Protein AF-A0A4V1V3R9-F1 (afdb_monomer)

Structure (mmCIF, N/CA/C/O backbone):
data_AF-A0A4V1V3R9-F1
#
_entry.id   AF-A0A4V1V3R9-F1
#
loop_
_atom_site.group_PDB
_atom_site.id
_atom_site.type_symbol
_atom_site.label_atom_id
_atom_site.label_alt_id
_atom_site.label_comp_id
_atom_site.label_asym_id
_atom_site.label_entity_id
_atom_site.label_seq_id
_atom_site.pdbx_PDB_ins_code
_atom_site.Cartn_x
_atom_site.Cartn_y
_atom_site.Cartn_z
_atom_site.occupancy
_atom_site.B_iso_or_equiv
_atom_site.auth_seq_id
_atom_site.auth_comp_id
_atom_site.auth_asym_id
_atom_site.auth_atom_id
_atom_site.pdbx_PDB_model_num
ATOM 1 N N . MET A 1 1 ? -9.950 -57.945 -16.010 1.00 50.53 1 MET A N 1
ATOM 2 C CA . MET A 1 1 ? -10.367 -56.598 -15.548 1.00 50.53 1 MET A CA 1
ATOM 3 C C . MET A 1 1 ? -10.790 -55.774 -16.761 1.00 50.53 1 MET A C 1
ATOM 5 O O . MET A 1 1 ? -9.986 -55.624 -17.668 1.00 50.53 1 MET A O 1
ATOM 9 N N . ARG A 1 2 ? -12.050 -55.316 -16.847 1.00 56.50 2 ARG A N 1
ATOM 10 C CA . ARG A 1 2 ? -12.537 -54.511 -17.990 1.00 56.50 2 ARG A CA 1
ATOM 11 C C . ARG A 1 2 ? -12.110 -53.041 -17.821 1.00 56.50 2 ARG A C 1
ATOM 13 O O . ARG A 1 2 ? -12.282 -52.516 -16.720 1.00 56.50 2 ARG A O 1
ATOM 20 N N . PRO A 1 3 ? -11.586 -52.362 -18.858 1.00 56.75 3 PRO A N 1
ATOM 21 C CA . PRO A 1 3 ? -11.178 -50.965 -18.746 1.00 56.75 3 PRO A CA 1
ATOM 22 C C . PRO A 1 3 ? -12.403 -50.075 -18.491 1.00 56.75 3 PRO A C 1
ATOM 24 O O . PRO A 1 3 ? -13.397 -50.126 -19.214 1.00 56.75 3 PRO A O 1
ATOM 27 N N . MET A 1 4 ? -12.353 -49.266 -17.430 1.00 57.41 4 MET A N 1
ATOM 28 C CA . MET A 1 4 ? -13.394 -48.280 -17.137 1.00 57.41 4 MET A CA 1
ATOM 29 C C . MET A 1 4 ? -13.442 -47.228 -18.250 1.00 57.41 4 MET A C 1
ATOM 31 O O . MET A 1 4 ? -12.455 -46.541 -18.499 1.00 57.41 4 MET A O 1
ATOM 35 N N . SER A 1 5 ? -14.607 -47.063 -18.883 1.00 67.25 5 SER A N 1
ATOM 36 C CA . SER A 1 5 ? -14.848 -46.010 -19.875 1.00 67.25 5 SER A CA 1
ATOM 37 C C . SER A 1 5 ? -14.542 -44.625 -19.289 1.00 67.25 5 SER A C 1
ATOM 39 O O . SER A 1 5 ? -15.000 -44.326 -18.180 1.00 67.25 5 SER A O 1
ATOM 41 N N . MET A 1 6 ? -13.860 -43.762 -20.048 1.00 61.06 6 MET A N 1
ATOM 42 C CA . MET A 1 6 ? -13.460 -42.391 -19.670 1.00 61.06 6 MET A CA 1
ATOM 43 C C . MET A 1 6 ? -14.583 -41.587 -18.977 1.00 61.06 6 MET A C 1
ATOM 45 O O . MET A 1 6 ? -14.355 -40.900 -17.984 1.00 61.06 6 MET A O 1
ATOM 49 N N . GLY A 1 7 ? -15.833 -41.762 -19.421 1.00 61.66 7 GLY A N 1
ATOM 50 C CA . GLY A 1 7 ? -17.007 -41.085 -18.860 1.00 61.66 7 GLY A CA 1
ATOM 51 C C . GLY A 1 7 ? -17.440 -41.520 -17.449 1.00 61.66 7 GLY A C 1
ATOM 52 O O . GLY A 1 7 ? -18.193 -40.784 -16.812 1.00 61.66 7 GLY A O 1
ATOM 53 N N . ARG A 1 8 ? -16.990 -42.678 -16.941 1.00 61.66 8 ARG A N 1
ATOM 54 C CA . ARG A 1 8 ? -17.189 -43.085 -15.531 1.00 61.66 8 ARG A CA 1
ATOM 55 C C . ARG A 1 8 ? -16.103 -42.517 -14.619 1.00 61.66 8 ARG A C 1
ATOM 57 O O . ARG A 1 8 ? -16.413 -42.156 -13.492 1.00 61.66 8 ARG A O 1
ATOM 64 N N . ARG A 1 9 ? -14.871 -42.371 -15.121 1.00 62.78 9 ARG A N 1
ATOM 65 C CA . ARG A 1 9 ? -13.758 -41.747 -14.384 1.00 62.78 9 ARG A CA 1
ATOM 66 C C . ARG A 1 9 ? -13.992 -40.251 -14.162 1.00 62.78 9 ARG A C 1
ATOM 68 O O . ARG A 1 9 ? -13.849 -39.781 -13.042 1.00 62.78 9 ARG A O 1
ATOM 75 N N . LEU A 1 10 ? -14.449 -39.531 -15.189 1.00 61.69 10 LEU A N 1
ATOM 76 C CA . LEU A 1 10 ? -14.743 -38.095 -15.083 1.00 61.69 10 LEU A CA 1
ATOM 77 C C . LEU A 1 10 ? -15.913 -37.787 -14.132 1.00 61.69 10 LEU A C 1
ATOM 79 O O . LEU A 1 10 ? -15.851 -36.807 -13.401 1.00 61.69 10 LEU A O 1
A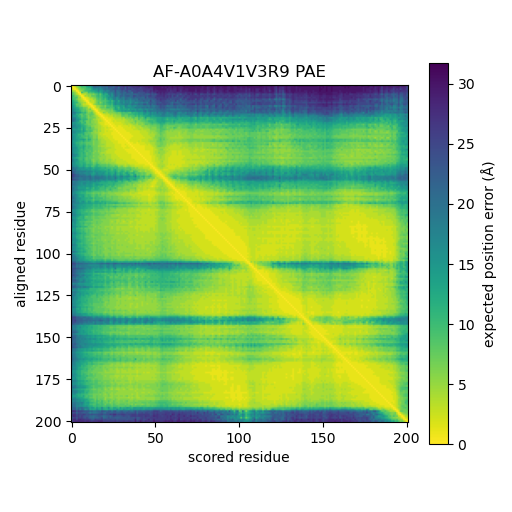TOM 83 N N . ARG A 1 11 ? -16.940 -38.649 -14.066 1.00 61.41 11 ARG A N 1
ATOM 84 C CA . ARG A 1 11 ? -18.055 -38.496 -13.107 1.00 61.41 11 ARG A CA 1
ATOM 85 C C . ARG A 1 11 ? -17.647 -38.707 -11.649 1.00 61.41 11 ARG A C 1
ATOM 87 O O . ARG A 1 11 ? -18.285 -38.136 -10.774 1.00 61.41 11 ARG A O 1
ATOM 94 N N . GLY A 1 12 ? -16.620 -39.519 -11.392 1.00 69.44 12 GLY A N 1
ATOM 95 C CA . GLY A 1 12 ? -16.091 -39.729 -10.042 1.00 69.44 12 GLY A CA 1
ATOM 96 C C . GLY A 1 12 ? -15.319 -38.523 -9.498 1.00 69.44 12 GLY A C 1
ATOM 97 O O . GLY A 1 12 ? -15.290 -38.334 -8.291 1.00 69.44 12 GLY A O 1
ATOM 98 N N . ILE A 1 13 ? -14.734 -37.702 -10.381 1.00 71.50 13 ILE A N 1
ATOM 99 C CA . ILE A 1 13 ? -13.918 -36.532 -10.011 1.00 71.50 13 ILE A CA 1
ATOM 100 C C . ILE A 1 13 ? -14.730 -35.228 -10.075 1.00 71.50 13 ILE A C 1
ATOM 102 O O . ILE A 1 13 ? -14.630 -34.403 -9.177 1.00 71.50 13 ILE A O 1
ATOM 106 N N . PHE A 1 14 ? -15.552 -35.039 -11.113 1.00 69.12 14 PHE A N 1
ATOM 107 C CA . PHE A 1 14 ? -16.260 -33.775 -11.381 1.00 69.12 14 PHE A CA 1
ATOM 108 C C . PHE A 1 14 ? -17.758 -33.801 -11.030 1.00 69.12 14 PHE A C 1
ATOM 110 O O . PHE A 1 14 ? -18.484 -32.849 -11.310 1.00 69.12 14 PHE A O 1
ATOM 117 N N . GLY A 1 15 ? -18.243 -34.889 -10.428 1.00 78.31 15 GLY A N 1
ATOM 118 C CA . GLY A 1 15 ? -19.647 -35.047 -10.059 1.00 78.31 15 GLY A CA 1
ATOM 119 C C . GLY A 1 15 ? -20.574 -35.366 -11.238 1.00 78.31 15 GLY A C 1
ATOM 120 O O . GLY A 1 15 ? -20.170 -35.487 -12.401 1.00 78.31 15 GLY A O 1
ATOM 121 N N . ARG A 1 16 ? -21.860 -35.561 -10.924 1.00 74.75 16 ARG A N 1
ATOM 122 C CA . ARG A 1 16 ? -22.883 -36.006 -11.887 1.00 74.75 16 ARG A CA 1
ATOM 123 C C . ARG A 1 16 ? -23.201 -34.945 -12.948 1.00 74.75 16 ARG A C 1
ATOM 125 O O . ARG A 1 16 ? -23.438 -35.311 -14.099 1.00 74.75 16 ARG A O 1
ATOM 132 N N . ASP A 1 17 ? -23.100 -33.667 -12.581 1.00 82.06 17 ASP A N 1
ATOM 133 C CA . ASP A 1 17 ? -23.580 -32.523 -13.371 1.00 82.06 17 ASP A CA 1
ATOM 134 C C . ASP A 1 17 ? -22.450 -31.719 -14.045 1.00 82.06 17 ASP A C 1
ATOM 136 O O . ASP A 1 17 ? -22.654 -30.589 -14.489 1.00 82.06 17 ASP A O 1
ATOM 140 N N . TRP A 1 18 ? -21.255 -32.310 -14.180 1.00 80.75 18 TRP A N 1
ATOM 141 C CA . TRP A 1 18 ? -20.056 -31.643 -14.709 1.00 80.75 18 TRP A CA 1
ATOM 142 C C . TRP A 1 18 ? -20.283 -30.925 -16.047 1.00 80.75 18 TRP A C 1
ATOM 144 O O . TRP A 1 18 ? -19.771 -29.833 -16.253 1.00 80.75 18 TRP A O 1
ATOM 154 N N . LYS A 1 19 ? -21.098 -31.482 -16.951 1.00 82.88 19 LYS A N 1
ATOM 155 C CA . LYS A 1 19 ? -21.388 -30.861 -18.257 1.00 82.88 19 LYS A CA 1
ATOM 156 C C . LYS A 1 19 ? -22.086 -29.506 -18.127 1.00 82.88 19 LYS A C 1
ATOM 158 O O . LYS A 1 19 ? -21.791 -28.593 -18.890 1.00 82.88 19 LYS A O 1
ATOM 163 N N . ILE A 1 20 ? -23.003 -29.395 -17.168 1.00 85.38 20 ILE A N 1
ATOM 164 C CA . ILE A 1 20 ? -23.756 -28.169 -16.899 1.00 85.38 20 ILE A CA 1
ATOM 165 C C . ILE A 1 20 ? -22.838 -27.165 -16.194 1.00 85.38 20 ILE A C 1
ATOM 167 O O . ILE A 1 20 ? -22.790 -26.003 -16.586 1.00 85.38 20 ILE A O 1
ATOM 171 N N . ALA A 1 21 ? -22.032 -27.628 -15.232 1.00 85.44 21 ALA A N 1
ATOM 172 C CA . ALA A 1 21 ? -21.027 -26.798 -14.567 1.00 85.44 21 ALA A CA 1
ATOM 173 C C . ALA A 1 21 ? -20.030 -26.178 -15.564 1.00 85.44 21 ALA A C 1
ATOM 175 O O . ALA A 1 21 ? -19.748 -24.985 -15.483 1.00 85.44 21 ALA A O 1
ATOM 176 N N . TYR A 1 22 ? -19.556 -26.947 -16.552 1.00 86.38 22 TYR A N 1
ATOM 177 C CA . TYR A 1 22 ? -18.679 -26.423 -17.602 1.00 86.38 22 TYR A CA 1
ATOM 178 C C . TYR A 1 22 ? -19.352 -25.318 -18.416 1.00 86.38 22 TYR A C 1
ATOM 180 O O . TYR A 1 22 ? -18.715 -24.305 -18.663 1.00 86.38 22 TYR A O 1
ATOM 188 N N . LEU A 1 23 ? -20.626 -25.459 -18.790 1.00 91.69 23 LEU A N 1
ATOM 189 C CA . LEU A 1 23 ? -21.333 -24.421 -19.545 1.00 91.69 23 LEU A CA 1
ATOM 190 C C . LEU A 1 23 ? -21.434 -23.096 -18.766 1.00 91.69 23 LEU A C 1
ATOM 192 O O . LEU A 1 23 ? -21.283 -22.034 -19.363 1.00 91.69 23 LEU A O 1
ATOM 196 N N . PHE A 1 24 ? -21.632 -23.154 -17.444 1.00 92.00 24 PHE A N 1
ATOM 197 C CA . PHE A 1 24 ? -21.693 -21.961 -16.589 1.00 92.00 24 PHE A CA 1
ATOM 198 C C . PHE A 1 24 ? -20.321 -21.346 -16.289 1.00 92.00 24 PHE A C 1
ATOM 200 O O . PHE A 1 24 ? -20.204 -20.127 -16.186 1.00 92.00 24 PHE A O 1
ATOM 207 N N . VAL A 1 25 ? -19.276 -22.166 -16.165 1.00 93.94 25 VAL A N 1
ATOM 208 C CA . VAL A 1 25 ? -17.913 -21.704 -15.846 1.00 93.94 25 VAL A CA 1
ATOM 209 C C . VAL A 1 25 ? -17.157 -21.239 -17.097 1.00 93.94 25 VAL A C 1
ATOM 211 O O . VAL A 1 25 ? -16.285 -20.374 -17.012 1.00 93.94 25 VAL A O 1
ATOM 214 N N . LEU A 1 26 ? -17.494 -21.768 -18.276 1.00 94.38 26 LEU A N 1
ATOM 215 C CA . LEU A 1 26 ? -16.763 -21.513 -19.518 1.00 94.38 26 LEU A CA 1
ATOM 216 C C . LEU A 1 26 ? -16.693 -20.026 -19.913 1.00 94.38 26 LEU A C 1
ATOM 218 O O . LEU A 1 26 ? -15.589 -19.595 -20.238 1.00 94.38 26 LEU A O 1
ATOM 222 N N . PRO A 1 27 ? -17.760 -19.201 -19.826 1.00 94.44 27 PRO A N 1
ATOM 223 C CA . PRO A 1 27 ? -17.655 -17.768 -20.112 1.00 94.44 27 PRO A CA 1
ATOM 224 C C . PRO A 1 27 ? -16.644 -17.054 -19.205 1.00 94.44 27 PRO A C 1
ATOM 226 O O . PRO A 1 27 ? -15.837 -16.261 -19.684 1.00 94.44 27 PRO A O 1
ATOM 229 N N . MET A 1 28 ? -16.630 -17.385 -17.909 1.00 95.38 28 MET A N 1
ATOM 230 C CA . MET A 1 28 ? -15.666 -16.836 -16.951 1.00 95.38 28 MET A CA 1
ATOM 231 C C . MET A 1 28 ? -14.238 -17.259 -17.305 1.00 95.38 28 MET A C 1
ATOM 233 O O . MET A 1 28 ? -13.345 -16.416 -17.353 1.00 95.38 28 MET A O 1
ATOM 237 N N . VAL A 1 29 ? -14.017 -18.543 -17.601 1.00 95.25 29 VAL A N 1
ATOM 238 C CA . VAL A 1 29 ? -12.689 -19.066 -17.962 1.00 95.25 29 VAL A CA 1
ATOM 239 C C . VAL A 1 29 ? -12.175 -18.443 -19.254 1.00 95.25 29 VAL A C 1
ATOM 241 O O . VAL A 1 29 ? -11.007 -18.073 -19.314 1.00 95.25 29 VAL A O 1
ATOM 244 N N . VAL A 1 30 ? -13.027 -18.283 -20.269 1.00 96.19 30 VAL A N 1
ATOM 245 C CA . VAL A 1 30 ? -12.651 -17.638 -21.536 1.00 96.19 30 VAL A CA 1
ATOM 246 C C . VAL A 1 30 ? -12.235 -16.186 -21.294 1.00 96.19 30 VAL A C 1
ATOM 248 O O . VAL A 1 30 ? -11.186 -15.765 -21.782 1.00 96.19 30 VAL A O 1
ATOM 251 N N . LEU A 1 31 ? -13.002 -15.441 -20.490 1.00 96.44 31 LEU A N 1
ATOM 252 C CA . LEU A 1 31 ? -12.657 -14.064 -20.133 1.00 96.44 31 LEU A CA 1
ATOM 253 C C . LEU A 1 31 ? -11.348 -13.989 -19.337 1.00 96.44 31 LEU A C 1
ATOM 255 O O . LEU A 1 31 ? -10.487 -13.179 -19.669 1.00 96.44 31 LEU A O 1
ATOM 259 N N . MET A 1 32 ? -11.152 -14.852 -18.336 1.00 96.44 32 MET A N 1
ATOM 260 C CA . MET A 1 32 ? -9.901 -14.902 -17.568 1.00 96.44 32 MET A CA 1
ATOM 261 C C . MET A 1 32 ? -8.704 -15.281 -18.447 1.00 96.44 32 MET A C 1
ATOM 263 O O . MET A 1 32 ? -7.634 -14.683 -18.327 1.00 96.44 32 MET A O 1
ATOM 267 N N . ALA A 1 33 ? -8.873 -16.241 -19.357 1.00 95.50 33 ALA A N 1
ATOM 268 C CA . ALA A 1 33 ? -7.820 -16.660 -20.271 1.00 95.50 33 ALA A CA 1
ATOM 269 C C . ALA A 1 33 ? -7.410 -15.519 -21.217 1.00 95.50 33 ALA A C 1
ATOM 271 O O . ALA A 1 33 ? -6.220 -15.256 -21.380 1.00 95.50 33 ALA A O 1
ATOM 272 N N . GLY A 1 34 ? -8.379 -14.804 -21.795 1.00 95.88 34 GLY A N 1
ATOM 273 C CA . GLY A 1 34 ? -8.110 -13.703 -22.723 1.00 95.88 34 GLY A CA 1
ATOM 274 C C . GLY A 1 34 ? -7.600 -12.425 -22.050 1.00 95.88 34 GLY A C 1
ATOM 275 O O . GLY A 1 34 ? -6.693 -11.783 -22.570 1.00 95.88 34 GLY A O 1
ATOM 276 N N . LEU A 1 35 ? -8.155 -12.049 -20.895 1.00 96.38 35 LEU A N 1
ATOM 277 C CA . LEU A 1 35 ? -7.875 -10.751 -20.264 1.00 96.38 35 LEU A CA 1
ATOM 278 C C . LEU A 1 35 ? -6.774 -10.793 -19.203 1.00 96.38 35 LEU A C 1
ATOM 280 O O . LEU A 1 35 ? -6.200 -9.753 -18.900 1.00 96.38 35 LEU A O 1
ATOM 284 N N . ILE A 1 36 ? -6.480 -11.961 -18.626 1.00 95.25 36 ILE A N 1
ATOM 285 C CA . ILE A 1 36 ? -5.475 -12.101 -17.560 1.00 95.25 36 ILE A CA 1
ATOM 286 C C . ILE A 1 36 ? -4.337 -13.004 -18.025 1.00 95.25 36 ILE A C 1
ATOM 288 O O . ILE A 1 36 ? -3.172 -12.612 -17.987 1.00 95.25 36 ILE A O 1
ATOM 292 N N . PHE A 1 37 ? -4.660 -14.212 -18.488 1.00 95.56 37 PHE A N 1
ATOM 293 C CA . PHE A 1 37 ? -3.633 -15.206 -18.792 1.00 95.56 37 PHE A CA 1
ATOM 294 C C . PHE A 1 37 ? -2.817 -14.837 -20.036 1.00 95.56 37 PHE A C 1
ATOM 296 O O . PHE A 1 37 ? -1.590 -14.909 -20.020 1.00 95.56 37 PHE A O 1
ATOM 303 N N . TRP A 1 38 ? -3.479 -14.373 -21.095 1.00 96.06 38 TRP A N 1
ATOM 304 C CA . TRP A 1 38 ? -2.810 -13.920 -22.311 1.00 96.06 38 TRP A CA 1
ATOM 305 C C . TRP A 1 38 ? -1.803 -12.773 -22.082 1.00 96.06 38 TRP A C 1
ATOM 307 O O . TRP A 1 38 ? -0.639 -12.937 -22.471 1.00 96.06 38 TRP A O 1
ATOM 317 N N . PRO A 1 39 ? -2.157 -11.638 -21.434 1.00 95.81 39 PRO A N 1
ATOM 318 C CA . PRO A 1 39 ? -1.180 -10.584 -21.162 1.00 95.81 39 PRO A CA 1
ATOM 319 C C . PRO A 1 39 ? -0.087 -11.029 -20.187 1.00 95.81 39 PRO A C 1
ATOM 321 O O . PRO A 1 39 ? 1.048 -10.583 -20.324 1.00 95.81 39 PRO A O 1
ATOM 324 N N . PHE A 1 40 ? -0.375 -11.942 -19.255 1.00 96.38 40 PHE A N 1
ATOM 325 C CA . PHE A 1 40 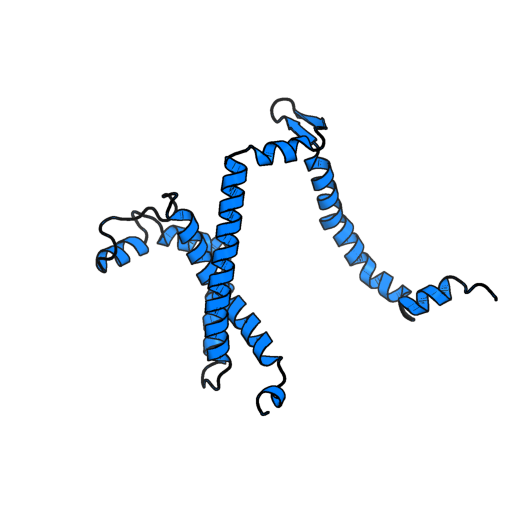? 0.641 -12.513 -18.369 1.00 96.38 40 PHE A CA 1
ATOM 326 C C . PHE A 1 40 ? 1.722 -13.283 -19.144 1.00 96.38 40 PHE A C 1
ATOM 328 O O . PHE A 1 40 ? 2.912 -13.015 -18.976 1.00 96.38 40 PHE A O 1
ATOM 335 N N . ILE A 1 41 ? 1.324 -14.190 -20.044 1.00 95.94 41 ILE A N 1
ATOM 336 C CA . ILE A 1 41 ? 2.275 -14.913 -20.904 1.00 95.94 41 ILE A CA 1
ATOM 337 C C . ILE A 1 41 ? 3.023 -13.938 -21.817 1.00 95.94 41 ILE A C 1
ATOM 339 O O . ILE A 1 41 ? 4.242 -14.035 -21.954 1.00 95.94 41 ILE A O 1
ATOM 343 N N . SER A 1 42 ? 2.317 -12.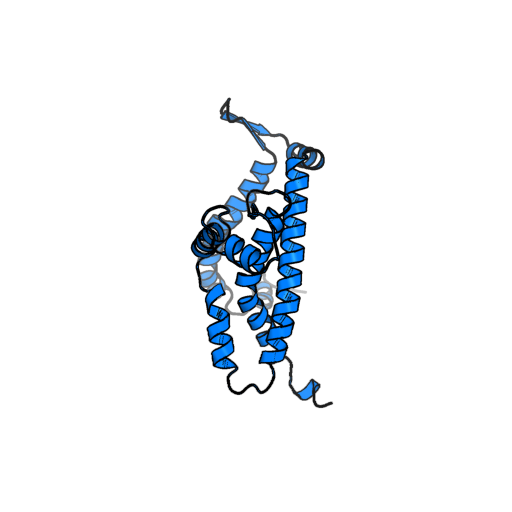957 -22.382 1.00 93.56 42 SER A N 1
ATOM 344 C CA . SER A 1 42 ? 2.927 -11.919 -23.219 1.00 93.56 42 SER A CA 1
ATOM 345 C C . SER A 1 42 ? 3.985 -11.119 -22.453 1.00 93.56 42 SER A C 1
ATOM 347 O O . SER A 1 42 ? 5.060 -10.865 -22.988 1.00 93.56 42 SER A O 1
ATOM 349 N N . ALA A 1 43 ? 3.735 -10.780 -21.185 1.00 94.25 43 ALA A N 1
ATOM 350 C CA . ALA A 1 43 ? 4.694 -10.087 -20.328 1.00 94.25 43 ALA A CA 1
ATOM 351 C C . ALA A 1 43 ? 5.938 -10.941 -20.032 1.00 94.25 43 ALA A C 1
ATOM 353 O O . ALA A 1 43 ? 7.050 -10.413 -20.042 1.00 94.25 43 ALA A O 1
ATOM 354 N N . ILE A 1 44 ? 5.776 -12.255 -19.829 1.00 94.38 44 ILE A N 1
ATOM 355 C CA . ILE A 1 44 ? 6.904 -13.190 -19.669 1.00 94.38 44 ILE A CA 1
ATOM 356 C C . ILE A 1 44 ? 7.728 -13.276 -20.955 1.00 94.38 44 ILE A C 1
ATOM 358 O O . ILE A 1 44 ? 8.954 -13.253 -20.909 1.00 94.38 44 ILE A O 1
ATOM 362 N N . MET A 1 45 ? 7.082 -13.358 -22.117 1.00 92.19 45 MET A N 1
ATOM 363 C CA . MET A 1 45 ? 7.809 -13.356 -23.387 1.00 92.19 45 MET A CA 1
ATOM 364 C C . MET A 1 45 ? 8.548 -12.026 -23.582 1.00 92.19 45 MET A C 1
ATOM 366 O O . MET A 1 45 ? 9.738 -12.019 -23.905 1.00 92.19 45 MET A O 1
ATOM 370 N N . MET A 1 46 ? 7.880 -10.906 -23.300 1.00 91.94 46 MET A N 1
ATOM 371 C CA . MET A 1 46 ? 8.439 -9.562 -23.431 1.00 91.94 46 MET A CA 1
ATOM 372 C C . MET A 1 46 ? 9.614 -9.317 -22.476 1.00 91.94 46 MET A C 1
ATOM 374 O O . MET A 1 46 ? 10.566 -8.642 -22.864 1.00 91.94 46 MET A O 1
ATOM 378 N N . SER A 1 47 ? 9.622 -9.907 -21.275 1.00 92.38 47 SER A N 1
ATOM 379 C CA . SER A 1 47 ? 10.730 -9.746 -20.320 1.00 92.38 47 SER A CA 1
ATOM 380 C C . SER A 1 47 ? 12.066 -10.295 -20.836 1.00 92.38 47 SER A C 1
ATOM 382 O O . SER A 1 47 ? 13.128 -9.854 -20.390 1.00 92.38 47 SER A O 1
ATOM 384 N N . THR A 1 48 ? 12.027 -11.215 -21.806 1.00 93.25 48 THR A N 1
ATOM 385 C CA . THR A 1 48 ? 13.216 -11.769 -22.477 1.00 93.25 48 THR A CA 1
ATOM 386 C C . THR A 1 48 ? 13.672 -10.961 -23.694 1.00 93.25 48 THR A C 1
ATOM 388 O O . THR A 1 48 ? 14.674 -11.292 -24.336 1.00 93.25 48 THR A O 1
ATOM 391 N N . THR A 1 49 ? 12.955 -9.886 -24.014 1.00 92.50 49 THR A N 1
ATOM 392 C CA . THR A 1 49 ? 13.254 -8.981 -25.125 1.00 92.50 49 THR A CA 1
ATOM 393 C C . THR A 1 49 ? 13.681 -7.610 -24.608 1.00 92.50 49 THR A C 1
ATOM 395 O O . THR A 1 49 ? 13.391 -7.233 -23.475 1.00 92.50 49 THR A O 1
ATOM 398 N N . THR A 1 50 ? 14.416 -6.860 -25.422 1.00 89.44 50 THR A N 1
ATOM 399 C CA . THR A 1 50 ? 14.687 -5.440 -25.190 1.00 89.44 50 THR A CA 1
ATOM 400 C C . THR A 1 50 ? 14.096 -4.651 -26.345 1.00 89.44 50 THR A C 1
ATOM 402 O O . THR A 1 50 ? 14.253 -5.036 -27.504 1.00 89.44 50 THR A O 1
ATOM 405 N N . PHE A 1 51 ? 13.418 -3.556 -26.021 1.00 87.75 51 PHE A N 1
ATOM 406 C CA . PHE A 1 51 ? 12.867 -2.629 -26.999 1.00 87.75 51 PHE A CA 1
ATOM 407 C C . PHE A 1 51 ? 13.767 -1.399 -27.084 1.00 87.75 51 PHE A C 1
ATOM 409 O O . PHE A 1 51 ? 14.052 -0.774 -26.059 1.00 87.75 51 PHE A O 1
ATOM 416 N N . ASN A 1 52 ? 14.241 -1.063 -28.282 1.00 83.62 52 ASN A N 1
ATOM 417 C CA . ASN A 1 52 ? 14.978 0.173 -28.504 1.00 83.62 52 ASN A CA 1
ATOM 418 C C . ASN A 1 52 ? 14.011 1.271 -28.962 1.00 83.62 52 ASN A C 1
ATOM 420 O O . ASN A 1 52 ? 13.570 1.279 -30.107 1.00 83.62 52 ASN A O 1
ATOM 424 N N . PHE A 1 53 ? 13.725 2.232 -28.083 1.00 82.00 53 PHE A N 1
ATOM 425 C CA . PHE A 1 53 ? 12.830 3.354 -28.387 1.00 82.00 53 PHE A CA 1
ATOM 426 C C . PHE A 1 53 ? 13.326 4.260 -29.526 1.00 82.00 53 PHE A C 1
ATOM 428 O O . PHE A 1 53 ? 12.521 4.983 -30.102 1.00 82.00 53 PHE A O 1
ATOM 435 N N . GLN A 1 54 ? 14.624 4.235 -29.853 1.00 82.56 54 GLN A N 1
ATOM 436 C CA . GLN A 1 54 ? 15.202 5.069 -30.911 1.00 82.56 54 GLN A CA 1
ATOM 437 C C . GLN A 1 54 ? 15.117 4.416 -32.295 1.00 82.56 54 GLN A C 1
ATOM 439 O O . GLN A 1 54 ? 14.900 5.120 -33.275 1.00 82.56 54 GLN A O 1
ATOM 444 N N . THR A 1 55 ? 15.286 3.092 -32.388 1.00 82.06 55 THR A N 1
ATOM 445 C CA . THR A 1 55 ? 15.251 2.370 -33.676 1.00 82.06 55 THR A CA 1
ATOM 446 C C . THR A 1 55 ? 13.924 1.660 -33.934 1.00 82.06 55 THR A C 1
ATOM 448 O O . THR A 1 55 ? 13.639 1.300 -35.068 1.00 82.06 55 THR A O 1
ATOM 451 N N . GLY A 1 56 ? 13.094 1.473 -32.902 1.00 85.50 56 GLY A N 1
ATOM 452 C CA . GLY A 1 56 ? 11.858 0.690 -32.976 1.00 85.50 56 GLY A CA 1
ATOM 453 C C . GLY A 1 56 ? 12.083 -0.825 -32.975 1.00 85.50 56 GLY A C 1
ATOM 454 O O . GLY A 1 56 ? 11.116 -1.584 -33.038 1.00 85.50 56 GLY A O 1
ATOM 455 N N . ASP A 1 57 ? 13.335 -1.280 -32.875 1.00 86.44 57 ASP A N 1
ATOM 456 C CA . ASP A 1 57 ? 13.666 -2.700 -32.944 1.00 86.44 57 ASP A CA 1
ATOM 457 C C . ASP A 1 57 ? 13.443 -3.414 -31.609 1.00 86.44 57 ASP A C 1
ATOM 459 O O . ASP A 1 57 ? 13.780 -2.918 -30.526 1.00 86.44 57 ASP A O 1
ATOM 463 N N . THR A 1 58 ? 12.942 -4.646 -31.708 1.00 86.75 58 THR A N 1
ATOM 464 C CA . THR A 1 58 ? 12.893 -5.608 -30.604 1.00 86.75 58 THR A CA 1
ATOM 465 C C . THR A 1 58 ? 13.996 -6.642 -30.779 1.00 86.75 58 THR A C 1
ATOM 467 O O . THR A 1 58 ? 14.059 -7.341 -31.786 1.00 86.75 58 THR A O 1
ATOM 470 N N . MET A 1 59 ? 14.871 -6.772 -29.782 1.00 88.75 59 MET A N 1
ATOM 471 C CA . MET A 1 59 ? 15.926 -7.788 -29.783 1.00 88.75 59 MET A CA 1
ATOM 472 C C . MET A 1 59 ? 15.674 -8.806 -28.675 1.00 88.75 59 MET A C 1
ATOM 474 O O . MET A 1 59 ? 15.383 -8.438 -27.536 1.00 88.75 59 MET A O 1
ATOM 478 N N . GLN A 1 60 ? 15.821 -10.094 -28.981 1.00 90.12 60 GLN A N 1
ATOM 479 C CA . GLN A 1 60 ? 15.793 -11.146 -27.966 1.00 90.12 60 GLN A CA 1
ATOM 480 C C . GLN A 1 60 ? 17.112 -11.143 -27.190 1.00 90.12 60 GLN A C 1
ATOM 482 O O . GLN A 1 60 ? 18.186 -11.357 -27.748 1.00 90.12 60 GLN A O 1
ATOM 487 N N . VAL A 1 61 ? 17.030 -10.891 -25.885 1.00 92.19 61 VAL A N 1
ATOM 488 C CA . VAL A 1 61 ? 18.188 -10.812 -24.978 1.00 92.19 61 VAL A CA 1
ATOM 489 C C . VAL A 1 61 ? 18.193 -11.931 -23.935 1.00 92.19 61 VAL A C 1
ATOM 491 O O . VAL A 1 61 ? 19.120 -12.013 -23.124 1.00 92.19 61 VAL A O 1
ATOM 494 N N . GLY A 1 62 ? 17.187 -12.810 -23.956 1.00 92.00 62 GLY A N 1
ATOM 495 C CA . GLY A 1 62 ? 17.053 -13.921 -23.019 1.00 92.00 62 GLY A CA 1
ATOM 496 C C . GLY A 1 62 ? 16.993 -13.416 -21.578 1.00 92.00 62 GLY A C 1
ATOM 497 O O . GLY A 1 62 ? 16.244 -12.498 -21.261 1.00 92.00 62 GLY A O 1
ATOM 498 N N . LEU A 1 63 ? 17.826 -13.977 -20.699 1.00 92.75 63 LEU A N 1
ATOM 499 C CA . LEU A 1 63 ? 17.849 -13.617 -19.276 1.00 92.75 63 LEU A CA 1
ATOM 500 C C . LEU A 1 63 ? 18.754 -12.421 -18.931 1.00 92.75 63 LEU A C 1
ATOM 502 O O . LEU A 1 63 ? 18.894 -12.075 -17.756 1.00 92.75 63 LEU A O 1
ATOM 506 N N . ARG A 1 64 ? 19.363 -11.756 -19.922 1.00 92.31 64 ARG A N 1
ATOM 507 C CA . ARG A 1 64 ? 20.288 -10.633 -19.670 1.00 92.31 64 ARG A CA 1
ATOM 508 C C . ARG A 1 64 ? 19.618 -9.462 -18.951 1.00 92.31 64 ARG A C 1
ATOM 510 O O . ARG A 1 64 ? 20.278 -8.783 -18.171 1.00 92.31 64 ARG A O 1
ATOM 517 N N . ASN A 1 65 ? 18.319 -9.247 -19.171 1.00 92.06 65 ASN A N 1
ATOM 518 C CA . ASN A 1 65 ? 17.553 -8.236 -18.442 1.00 92.06 65 ASN A CA 1
ATOM 519 C C . ASN A 1 65 ? 17.585 -8.496 -16.931 1.00 92.06 65 ASN A C 1
ATOM 521 O O . ASN A 1 65 ? 17.875 -7.581 -16.173 1.00 92.06 65 ASN A O 1
ATOM 525 N N . TYR A 1 66 ? 17.402 -9.748 -16.504 1.00 92.69 66 TYR A N 1
ATOM 526 C CA . TYR A 1 66 ? 17.450 -10.136 -15.093 1.00 92.69 66 TYR A CA 1
ATOM 527 C C . TYR A 1 66 ? 18.856 -10.024 -14.499 1.00 92.69 66 TYR A C 1
ATOM 529 O O . TYR A 1 66 ? 19.009 -9.545 -13.381 1.00 92.69 66 TYR A O 1
ATOM 537 N N . GLN A 1 67 ? 19.897 -10.399 -15.252 1.00 93.00 67 GLN A N 1
ATOM 538 C CA . GLN A 1 67 ? 21.287 -10.251 -14.800 1.00 93.00 67 GLN A CA 1
ATOM 539 C C . GLN A 1 67 ? 21.641 -8.787 -14.508 1.00 93.00 67 GLN A C 1
ATOM 541 O O . GLN A 1 67 ? 22.269 -8.497 -13.492 1.00 93.00 67 GLN A O 1
ATOM 546 N N . ARG A 1 68 ? 21.185 -7.861 -15.361 1.00 91.81 68 ARG A N 1
ATOM 547 C CA . ARG A 1 68 ? 21.399 -6.417 -15.177 1.00 91.81 68 ARG A CA 1
ATOM 548 C C . ARG A 1 68 ? 20.736 -5.869 -13.914 1.00 91.81 68 ARG A C 1
ATOM 550 O O . ARG A 1 68 ? 21.244 -4.897 -13.363 1.00 91.81 68 ARG A O 1
ATOM 557 N N . LEU A 1 69 ? 19.637 -6.471 -13.447 1.00 93.12 69 LEU A N 1
ATOM 558 C CA . LEU A 1 69 ? 18.946 -6.016 -12.235 1.00 93.12 69 LEU A CA 1
ATOM 559 C C . LEU A 1 69 ? 19.834 -6.138 -10.993 1.00 93.12 69 LEU A C 1
ATOM 561 O O . LEU A 1 69 ? 19.820 -5.246 -10.154 1.00 93.12 69 LEU A O 1
ATOM 565 N N . TYR A 1 70 ? 20.657 -7.186 -10.899 1.00 92.31 70 TYR A N 1
ATOM 566 C CA . TYR A 1 70 ? 21.530 -7.399 -9.738 1.00 92.31 70 TYR A CA 1
ATOM 567 C C . TYR A 1 70 ? 22.628 -6.343 -9.582 1.00 92.31 70 TYR A C 1
ATOM 569 O O . TYR A 1 70 ? 23.153 -6.173 -8.488 1.00 92.31 70 TYR A O 1
ATOM 577 N N . THR A 1 71 ? 22.983 -5.640 -10.656 1.00 93.88 71 THR A N 1
ATOM 578 C CA . THR A 1 71 ? 24.025 -4.602 -10.646 1.00 93.88 71 THR A CA 1
ATOM 579 C C . THR A 1 71 ? 23.461 -3.190 -10.786 1.00 93.88 71 THR A C 1
ATOM 581 O O . THR A 1 71 ? 24.219 -2.226 -10.768 1.00 93.88 71 THR A O 1
ATOM 584 N N . ASN A 1 72 ? 22.147 -3.045 -10.970 1.00 95.81 72 ASN A N 1
ATOM 585 C CA . ASN A 1 72 ? 21.509 -1.749 -11.155 1.00 95.81 72 ASN A CA 1
ATOM 586 C C . ASN A 1 72 ? 21.162 -1.134 -9.787 1.00 95.81 72 ASN A C 1
ATOM 588 O O . ASN A 1 72 ? 20.303 -1.646 -9.067 1.00 95.81 72 ASN A O 1
ATOM 592 N N . SER A 1 73 ? 21.823 -0.029 -9.437 1.00 95.44 73 SER A N 1
ATOM 593 C CA . SER A 1 73 ? 21.637 0.666 -8.156 1.00 95.44 73 SER A CA 1
ATOM 594 C C . SER A 1 73 ? 20.205 1.148 -7.935 1.00 95.44 73 SER A C 1
ATOM 596 O O . SER A 1 73 ? 19.688 1.026 -6.827 1.00 95.44 73 SER A O 1
ATOM 598 N N . ASP A 1 74 ? 19.544 1.640 -8.982 1.00 95.31 74 ASP A N 1
ATOM 599 C CA . ASP A 1 74 ? 18.190 2.193 -8.893 1.00 95.31 74 ASP A CA 1
ATOM 600 C C . ASP A 1 74 ? 17.160 1.086 -8.653 1.00 95.31 74 ASP A C 1
ATOM 602 O O . ASP A 1 74 ? 16.226 1.249 -7.861 1.00 95.31 74 ASP A O 1
ATOM 606 N N . TYR A 1 75 ? 17.360 -0.076 -9.284 1.00 95.81 75 TYR A N 1
ATOM 607 C CA . TYR A 1 75 ? 16.555 -1.268 -9.032 1.00 95.81 75 TYR A CA 1
ATOM 608 C C . TYR A 1 75 ? 16.731 -1.762 -7.596 1.00 95.81 75 TYR A C 1
ATOM 610 O O . TYR A 1 75 ? 15.736 -1.988 -6.908 1.00 95.81 75 TYR A O 1
ATOM 618 N N . LEU A 1 76 ? 17.973 -1.902 -7.121 1.00 96.25 76 LEU A N 1
ATOM 619 C CA . LEU A 1 76 ? 18.246 -2.370 -5.759 1.00 96.25 76 LEU A CA 1
ATOM 620 C C . LEU A 1 76 ? 17.692 -1.406 -4.702 1.00 96.25 76 LEU A C 1
ATOM 622 O O . LEU A 1 76 ? 17.117 -1.852 -3.707 1.00 96.25 76 LEU A O 1
ATOM 626 N N . LEU A 1 77 ? 17.799 -0.095 -4.938 1.00 95.19 77 LEU A N 1
ATOM 627 C CA . LEU A 1 77 ? 17.202 0.924 -4.078 1.00 95.19 77 LEU A CA 1
ATOM 628 C C . LEU A 1 77 ? 15.670 0.827 -4.075 1.00 95.19 77 LEU A C 1
ATOM 630 O O . LEU A 1 77 ? 15.058 0.808 -3.008 1.00 95.19 77 LEU A O 1
ATOM 634 N N . SER A 1 78 ? 15.046 0.703 -5.247 1.00 95.81 78 SER A N 1
ATOM 635 C CA . SER A 1 78 ? 13.587 0.558 -5.374 1.00 95.81 78 SER A CA 1
ATOM 636 C C . SER A 1 78 ? 13.077 -0.727 -4.719 1.00 95.81 78 SER A C 1
ATOM 638 O O . SER A 1 78 ? 12.039 -0.718 -4.053 1.00 95.81 78 SER A O 1
ATOM 640 N N . LEU A 1 79 ? 13.823 -1.826 -4.855 1.00 96.75 79 LEU A N 1
ATOM 641 C CA . LEU A 1 79 ? 13.535 -3.103 -4.210 1.00 96.75 79 LEU A CA 1
ATOM 642 C C . LEU A 1 79 ? 13.615 -2.976 -2.684 1.00 96.75 79 LEU A C 1
ATOM 644 O O . LEU A 1 79 ? 12.674 -3.363 -1.994 1.00 96.75 79 LEU A O 1
ATOM 648 N N . SER A 1 80 ? 14.693 -2.381 -2.163 1.00 96.50 80 SER A N 1
ATOM 649 C CA . SER A 1 80 ? 14.863 -2.119 -0.728 1.00 96.50 80 SER A CA 1
ATOM 650 C C . SER A 1 80 ? 13.739 -1.236 -0.179 1.00 96.50 80 SER A C 1
ATOM 652 O O . SER A 1 80 ? 13.102 -1.585 0.815 1.00 96.50 80 SER A O 1
ATOM 654 N N . ASN A 1 81 ? 13.404 -0.146 -0.875 1.00 96.31 81 ASN A N 1
ATOM 655 C CA . ASN A 1 81 ? 12.295 0.733 -0.507 1.00 96.31 81 ASN A CA 1
ATOM 656 C C . ASN A 1 81 ? 10.955 -0.008 -0.504 1.00 96.31 81 ASN A C 1
ATOM 658 O O . ASN A 1 81 ? 10.168 0.179 0.418 1.00 96.31 81 ASN A O 1
ATOM 662 N N . THR A 1 82 ? 10.704 -0.880 -1.483 1.00 97.31 82 THR A N 1
ATOM 663 C CA . THR A 1 82 ? 9.467 -1.675 -1.561 1.00 97.31 82 THR A CA 1
ATOM 664 C C . THR A 1 82 ? 9.370 -2.681 -0.416 1.00 97.31 82 THR A C 1
ATOM 666 O O . THR A 1 82 ? 8.304 -2.825 0.187 1.00 97.31 82 THR A O 1
ATOM 669 N N . ILE A 1 83 ? 10.475 -3.353 -0.080 1.00 98.12 83 ILE A N 1
ATOM 670 C CA . ILE A 1 83 ? 10.542 -4.284 1.052 1.00 98.12 83 ILE A CA 1
ATOM 671 C C . ILE A 1 83 ? 10.307 -3.529 2.362 1.00 98.12 83 ILE A C 1
ATOM 673 O O . ILE A 1 83 ? 9.431 -3.923 3.130 1.00 98.12 83 ILE A O 1
ATOM 677 N N . ASN A 1 84 ? 11.015 -2.421 2.588 1.00 97.88 84 ASN A N 1
ATOM 678 C CA . ASN A 1 84 ? 10.863 -1.592 3.785 1.00 97.88 84 ASN A CA 1
ATOM 679 C C . ASN A 1 84 ? 9.441 -1.035 3.908 1.00 97.88 84 ASN A C 1
ATOM 681 O O . ASN A 1 84 ? 8.824 -1.145 4.966 1.00 97.88 84 ASN A O 1
ATOM 685 N N . PHE A 1 85 ? 8.897 -0.496 2.816 1.00 98.25 85 PHE A N 1
ATOM 686 C CA . PHE A 1 85 ? 7.523 -0.011 2.749 1.00 98.25 85 PHE A CA 1
ATOM 687 C C . PHE A 1 85 ? 6.529 -1.101 3.144 1.00 98.25 85 PHE A C 1
ATOM 689 O O . PHE A 1 85 ? 5.689 -0.885 4.016 1.00 98.25 85 PHE A O 1
ATOM 696 N N . THR A 1 86 ? 6.640 -2.275 2.521 1.00 98.06 86 THR A N 1
ATOM 697 C CA . THR A 1 86 ? 5.722 -3.395 2.738 1.00 98.06 86 THR A CA 1
ATOM 698 C C . THR A 1 86 ? 5.837 -3.910 4.167 1.00 98.06 86 THR A C 1
ATOM 700 O O . THR A 1 86 ? 4.832 -3.983 4.868 1.00 98.06 86 THR A O 1
ATOM 703 N N . PHE A 1 87 ? 7.052 -4.212 4.627 1.00 98.44 87 PHE A N 1
ATOM 704 C CA . PHE A 1 87 ? 7.299 -4.758 5.957 1.00 98.44 87 PHE A CA 1
ATOM 705 C C . PHE A 1 87 ? 6.753 -3.842 7.055 1.00 98.44 87 PHE A C 1
ATOM 707 O O . PHE A 1 87 ? 5.923 -4.279 7.852 1.00 98.44 87 PHE A O 1
ATOM 714 N N . TRP A 1 88 ? 7.145 -2.564 7.063 1.00 98.38 88 TRP A N 1
ATOM 715 C CA . TRP A 1 88 ? 6.707 -1.626 8.097 1.00 98.38 88 TRP A CA 1
ATOM 716 C C . TRP A 1 88 ? 5.214 -1.323 8.013 1.00 98.38 88 TRP A C 1
ATOM 718 O O . TRP A 1 88 ? 4.538 -1.308 9.043 1.00 98.38 88 TRP A O 1
ATOM 728 N N . SER A 1 89 ? 4.667 -1.158 6.805 1.00 98.00 89 SER A N 1
ATOM 729 C CA . SER A 1 89 ? 3.229 -0.930 6.643 1.00 98.00 89 SER A CA 1
ATOM 730 C C . SER A 1 89 ? 2.411 -2.110 7.159 1.00 98.00 89 SER A C 1
ATOM 732 O O . SER A 1 89 ? 1.432 -1.901 7.874 1.00 98.00 89 SER A O 1
ATOM 734 N N . LEU A 1 90 ? 2.794 -3.348 6.829 1.00 97.81 90 LEU A N 1
ATOM 735 C CA . LEU A 1 90 ? 2.085 -4.544 7.288 1.00 97.81 90 LEU A CA 1
ATOM 736 C C . LEU A 1 90 ? 2.258 -4.753 8.793 1.00 97.81 90 LEU A C 1
ATOM 738 O O . LEU A 1 90 ? 1.262 -4.979 9.476 1.00 97.81 90 LEU A O 1
ATOM 742 N N . ALA A 1 91 ? 3.483 -4.647 9.312 1.00 98.25 91 ALA A N 1
ATOM 743 C CA . ALA A 1 91 ? 3.768 -4.853 10.729 1.00 98.25 91 ALA A CA 1
ATOM 744 C C . ALA A 1 91 ? 2.973 -3.878 11.608 1.00 98.25 91 ALA A C 1
ATOM 746 O O . ALA A 1 91 ? 2.275 -4.303 12.530 1.00 98.25 91 ALA A O 1
ATOM 747 N N . ILE A 1 92 ? 3.002 -2.580 11.283 1.00 98.38 92 ILE A N 1
ATOM 748 C CA . ILE A 1 92 ? 2.292 -1.560 12.063 1.00 98.38 92 ILE A CA 1
ATOM 749 C C . ILE A 1 92 ? 0.779 -1.772 11.967 1.00 98.38 92 ILE A C 1
ATOM 751 O O . ILE A 1 92 ? 0.108 -1.776 12.999 1.00 98.38 92 ILE A O 1
ATOM 755 N N . LYS A 1 93 ? 0.227 -2.002 10.766 1.00 97.50 93 LYS A N 1
ATOM 756 C CA . LYS A 1 93 ? -1.214 -2.271 10.588 1.00 97.50 93 LYS A CA 1
ATOM 757 C C . LYS A 1 93 ? -1.672 -3.520 11.324 1.00 97.50 93 LYS A C 1
ATOM 759 O O . LYS A 1 93 ? -2.763 -3.519 11.882 1.00 97.50 93 LYS A O 1
ATOM 764 N N . PHE A 1 94 ? -0.862 -4.574 11.321 1.00 97.75 94 PHE A N 1
ATOM 765 C CA . PHE A 1 94 ? -1.178 -5.807 12.022 1.00 97.75 94 PHE A CA 1
ATOM 766 C C . PHE A 1 94 ? -1.208 -5.583 13.534 1.00 97.75 94 PHE A C 1
ATOM 768 O O . PHE A 1 94 ? -2.213 -5.893 14.162 1.00 97.75 94 PHE A O 1
ATOM 775 N N . VAL A 1 95 ? -0.162 -4.985 14.115 1.00 98.12 95 VAL A N 1
ATOM 776 C CA . VAL A 1 95 ? -0.087 -4.743 15.567 1.00 98.12 95 VAL A CA 1
ATOM 777 C C . VAL A 1 95 ? -1.206 -3.809 16.032 1.00 98.12 95 VAL A C 1
ATOM 779 O O . VAL A 1 95 ? -1.934 -4.119 16.978 1.00 98.12 95 VAL A O 1
ATOM 782 N N . THR A 1 96 ? -1.383 -2.678 15.349 1.00 97.31 96 THR A N 1
ATOM 783 C CA . THR A 1 96 ? -2.431 -1.703 15.687 1.00 97.31 96 THR A CA 1
ATOM 784 C C . THR A 1 96 ? -3.826 -2.278 15.454 1.00 97.31 96 THR A C 1
ATOM 786 O O . THR A 1 96 ? -4.675 -2.201 16.340 1.00 97.31 96 THR A O 1
ATOM 789 N N . GLY A 1 97 ? -4.050 -2.929 14.312 1.00 96.06 97 GLY A N 1
ATOM 790 C CA . GLY A 1 97 ? -5.322 -3.557 13.974 1.00 96.06 97 GLY A CA 1
ATOM 791 C C . GLY A 1 97 ? -5.695 -4.688 14.927 1.00 96.06 97 GLY A C 1
ATOM 792 O O . GLY A 1 97 ? -6.846 -4.762 15.345 1.00 96.06 97 GLY A O 1
ATOM 793 N N . MET A 1 98 ? -4.734 -5.518 15.340 1.00 97.00 98 MET A N 1
ATOM 794 C CA . MET A 1 98 ? -4.942 -6.571 16.338 1.00 97.00 98 MET A CA 1
ATOM 795 C C . MET A 1 98 ? -5.323 -5.974 17.692 1.00 97.00 98 MET A C 1
ATOM 797 O O . MET A 1 98 ? -6.295 -6.408 18.304 1.00 97.00 98 MET A O 1
ATOM 801 N N . THR A 1 99 ? -4.610 -4.933 18.129 1.00 95.69 99 THR A N 1
ATOM 802 C CA . THR A 1 99 ? -4.893 -4.241 19.396 1.00 95.69 99 THR A CA 1
ATOM 803 C C . THR A 1 99 ? -6.323 -3.698 19.409 1.00 95.69 99 THR A C 1
ATOM 805 O O . THR A 1 99 ? -7.088 -3.962 20.338 1.00 95.69 99 THR A O 1
ATOM 808 N N . ILE A 1 100 ? -6.726 -2.992 18.348 1.00 94.31 100 ILE A N 1
ATOM 809 C CA . ILE A 1 100 ? -8.081 -2.441 18.229 1.00 94.31 100 ILE A CA 1
ATOM 810 C C . ILE A 1 100 ? -9.117 -3.567 18.104 1.00 94.31 100 ILE A C 1
ATOM 812 O O . ILE A 1 100 ? -10.182 -3.488 18.717 1.00 94.31 100 ILE A O 1
ATOM 816 N N . ALA A 1 101 ? -8.817 -4.635 17.362 1.00 93.94 101 ALA A N 1
ATOM 817 C CA . ALA A 1 101 ? -9.707 -5.782 17.218 1.00 93.94 101 ALA A CA 1
ATOM 818 C C . ALA A 1 101 ? -9.974 -6.452 18.570 1.00 93.94 101 ALA A C 1
ATOM 820 O O . ALA A 1 101 ? -11.128 -6.711 18.894 1.00 93.94 101 ALA A O 1
ATOM 821 N N . MET A 1 102 ? -8.949 -6.663 19.396 1.00 93.06 102 MET A N 1
ATOM 822 C CA . MET A 1 102 ? -9.107 -7.216 20.744 1.00 93.06 102 MET A CA 1
ATOM 823 C C . MET A 1 102 ? -9.972 -6.318 21.635 1.00 93.06 102 MET A C 1
ATOM 825 O O . MET A 1 102 ? -10.872 -6.813 22.314 1.00 93.06 102 MET A O 1
ATOM 829 N N . ILE A 1 103 ? -9.766 -4.996 21.577 1.00 92.12 103 ILE A N 1
ATOM 830 C CA . ILE A 1 103 ? -10.610 -4.026 22.289 1.00 92.12 103 ILE A CA 1
ATOM 831 C C . ILE A 1 103 ? -12.065 -4.171 21.830 1.00 92.12 103 ILE A C 1
ATOM 833 O O . ILE A 1 103 ? -12.953 -4.363 22.656 1.00 92.12 103 ILE A O 1
ATOM 837 N N . LEU A 1 104 ? -12.318 -4.168 20.520 1.00 90.44 104 LEU A N 1
ATOM 838 C CA . LEU A 1 104 ? -13.661 -4.312 19.949 1.00 90.44 104 LEU A CA 1
ATOM 839 C C . LEU A 1 104 ? -14.268 -5.705 20.145 1.00 90.44 104 LEU A C 1
ATOM 841 O O . LEU A 1 104 ? -15.483 -5.855 20.035 1.00 90.44 104 LEU A O 1
ATOM 845 N N . HIS A 1 105 ? -13.459 -6.731 20.397 1.00 89.44 105 HIS A N 1
ATOM 846 C CA . HIS A 1 105 ? -13.939 -8.072 20.707 1.00 89.44 105 HIS A CA 1
ATOM 847 C C . HIS A 1 105 ? -14.571 -8.142 22.106 1.00 89.44 105 HIS A C 1
ATOM 849 O O . HIS A 1 105 ? -15.465 -8.956 22.327 1.00 89.44 105 HIS A O 1
ATOM 855 N N . SER A 1 106 ? -14.174 -7.251 23.020 1.00 83.50 106 SER A N 1
ATOM 856 C CA . SER A 1 106 ? -14.768 -7.141 24.356 1.00 83.50 106 SER A CA 1
ATOM 857 C C . SER A 1 106 ? -16.222 -6.626 24.332 1.00 83.50 106 SER A C 1
ATOM 859 O O . SER A 1 106 ? -16.717 -6.123 23.317 1.00 83.50 106 SER A O 1
ATOM 861 N N . LYS A 1 107 ? -16.935 -6.748 25.464 1.00 76.06 107 LYS A N 1
ATOM 862 C CA . LYS A 1 107 ? -18.339 -6.315 25.637 1.00 76.06 107 LYS A CA 1
ATOM 863 C C . LYS A 1 107 ? -18.471 -4.779 25.714 1.00 76.06 107 LYS A C 1
ATOM 865 O O . LYS A 1 107 ? -18.910 -4.234 26.722 1.00 76.06 107 LYS A O 1
ATOM 870 N N . LEU A 1 108 ? -18.085 -4.075 24.650 1.00 83.44 108 LEU A N 1
ATOM 871 C CA . LEU A 1 108 ? -18.206 -2.619 24.534 1.00 83.44 108 LEU A CA 1
ATOM 872 C C . LEU A 1 108 ? -19.630 -2.197 24.125 1.00 83.44 108 LEU A C 1
ATOM 874 O O . LEU A 1 108 ? -20.118 -2.663 23.091 1.00 83.44 108 LEU A O 1
ATOM 878 N N . PRO A 1 109 ? -20.267 -1.248 24.840 1.00 78.81 109 PRO A N 1
ATOM 879 C CA . PRO A 1 109 ? -21.647 -0.829 24.569 1.00 78.81 109 PRO A CA 1
ATOM 880 C C . PRO A 1 109 ? -21.841 -0.111 23.218 1.00 78.81 109 PRO A C 1
ATOM 882 O O . PRO A 1 109 ? -22.960 -0.049 22.722 1.00 78.81 109 PRO A O 1
ATOM 885 N N . TRP A 1 110 ? -20.768 0.367 22.569 1.00 85.69 110 TRP A N 1
ATOM 886 C CA . TRP A 1 110 ? -20.825 1.122 21.300 1.00 85.69 110 TRP A CA 1
ATOM 887 C C . TRP A 1 110 ? -20.016 0.501 20.158 1.00 85.69 110 TRP A C 1
ATOM 889 O O . TRP A 1 110 ? -19.704 1.164 19.167 1.00 85.69 110 TRP A O 1
ATOM 899 N N . ARG A 1 111 ? -19.678 -0.787 20.268 1.00 83.88 111 ARG A N 1
ATOM 900 C CA . ARG A 1 111 ? -18.793 -1.491 19.328 1.00 83.88 111 ARG A CA 1
ATOM 901 C C . ARG A 1 111 ? -19.167 -1.294 17.855 1.00 83.88 111 ARG A C 1
ATOM 903 O O . ARG A 1 111 ? -18.285 -1.059 17.030 1.00 83.88 111 ARG A O 1
ATOM 910 N N . ASN A 1 112 ? -20.452 -1.407 17.519 1.00 84.44 112 ASN A N 1
ATOM 911 C CA . ASN A 1 112 ? -20.920 -1.315 16.132 1.00 84.44 112 ASN A CA 1
ATOM 912 C C . ASN A 1 112 ? -20.727 0.096 15.563 1.00 84.44 112 ASN A C 1
ATOM 914 O O . ASN A 1 112 ? -20.270 0.241 14.433 1.00 84.44 112 ASN A O 1
ATOM 918 N N . LEU A 1 113 ? -20.998 1.128 16.367 1.00 89.56 113 LEU A N 1
ATOM 919 C CA . LEU A 1 113 ? -20.783 2.519 15.975 1.00 89.56 113 LEU A CA 1
ATOM 920 C C . LEU A 1 113 ? -19.289 2.823 15.813 1.00 89.56 113 LEU A C 1
ATOM 922 O O . LEU A 1 113 ? -18.890 3.410 14.812 1.00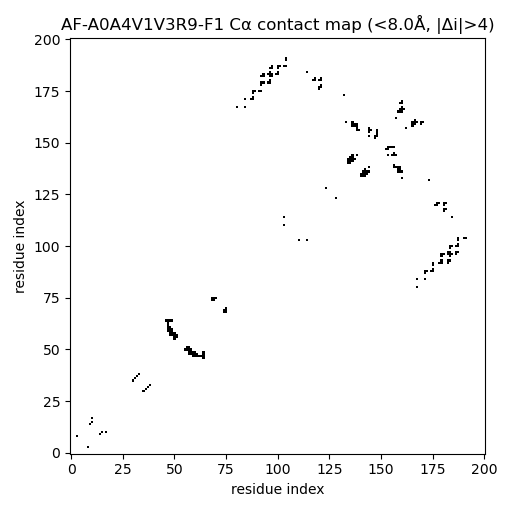 89.56 113 LEU A O 1
ATOM 926 N N . MET A 1 114 ? -18.452 2.365 16.750 1.00 87.94 114 MET A N 1
ATOM 927 C CA . MET A 1 114 ? -16.997 2.528 16.656 1.00 87.94 114 MET A CA 1
ATOM 928 C C . MET A 1 114 ? -16.438 1.840 15.406 1.00 87.94 114 MET A C 1
ATOM 930 O O . MET A 1 114 ? -15.642 2.432 14.686 1.00 87.94 114 MET A O 1
ATOM 934 N N . SER A 1 115 ? -16.914 0.628 15.109 1.00 85.81 115 SER A N 1
ATOM 935 C CA . SER A 1 115 ? -16.523 -0.119 13.907 1.00 85.81 115 SER A CA 1
ATOM 936 C C . SER A 1 115 ? -16.929 0.616 12.622 1.00 85.81 115 SER A C 1
ATOM 938 O O . SER A 1 115 ? -16.150 0.667 11.675 1.00 85.81 115 SER A O 1
ATOM 940 N N . ALA A 1 116 ? -18.119 1.228 12.596 1.00 88.06 116 ALA A N 1
ATOM 941 C CA . ALA A 1 116 ? -18.597 2.012 11.457 1.00 88.06 116 ALA A CA 1
ATOM 942 C C . ALA A 1 116 ? -17.788 3.305 11.247 1.00 88.06 116 ALA A C 1
ATOM 944 O O . ALA A 1 116 ? -17.396 3.604 10.122 1.00 88.06 116 ALA A O 1
ATOM 945 N N . ILE A 1 117 ? -17.485 4.048 12.317 1.00 90.19 117 ILE A N 1
ATOM 946 C CA . ILE A 1 117 ? -16.670 5.274 12.238 1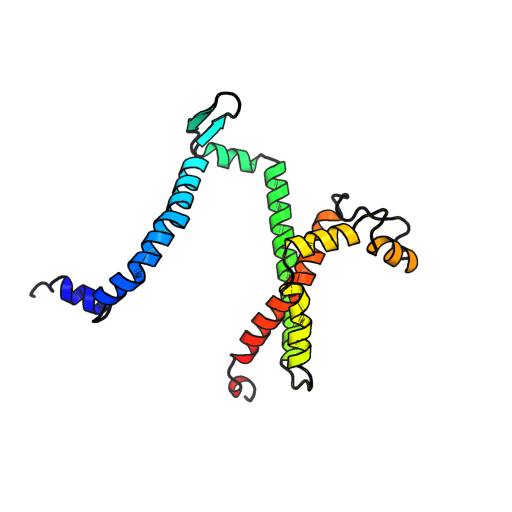.00 90.19 117 ILE A CA 1
ATOM 947 C C . ILE A 1 117 ? -15.244 4.943 11.792 1.00 90.19 117 ILE A C 1
ATOM 949 O O . ILE A 1 117 ? -14.679 5.637 10.947 1.00 90.19 117 ILE A O 1
ATOM 953 N N . MET A 1 118 ? -14.671 3.857 12.316 1.00 87.06 118 MET A N 1
ATOM 954 C CA . MET A 1 118 ? -13.330 3.422 11.937 1.00 87.06 118 MET A CA 1
ATOM 955 C C . MET A 1 118 ? -13.225 3.097 10.449 1.00 87.06 118 MET A C 1
ATOM 957 O O . MET A 1 118 ? -12.154 3.284 9.898 1.00 87.06 118 MET A O 1
ATOM 961 N N . LEU A 1 119 ? -14.296 2.670 9.774 1.00 89.25 119 LEU A N 1
ATOM 962 C CA . LEU A 1 119 ? -14.271 2.359 8.339 1.00 89.25 119 LEU A CA 1
ATOM 963 C C . LEU A 1 119 ? -14.119 3.575 7.423 1.00 89.25 119 LEU A C 1
ATOM 965 O O . LEU A 1 119 ? -13.735 3.404 6.264 1.00 89.25 119 LEU A O 1
ATOM 969 N N . LEU A 1 120 ? -14.402 4.784 7.912 1.00 89.38 120 LEU A N 1
ATOM 970 C CA . LEU A 1 120 ? -14.438 5.985 7.076 1.00 89.38 120 LEU A CA 1
ATOM 971 C C . LEU A 1 120 ? -13.154 6.199 6.250 1.00 89.38 120 LEU A C 1
ATOM 973 O O . LEU A 1 120 ? -13.282 6.381 5.040 1.00 89.38 120 LEU A O 1
ATOM 977 N N . PRO A 1 121 ? -11.926 6.099 6.804 1.00 86.19 121 PRO A N 1
ATOM 978 C CA . PRO A 1 121 ? -10.692 6.277 6.031 1.00 86.19 121 PRO A CA 1
ATOM 979 C C . PRO A 1 121 ? -10.501 5.235 4.919 1.00 86.19 121 PRO A C 1
ATOM 981 O O . PRO A 1 121 ? -9.884 5.521 3.887 1.00 86.19 121 PRO A O 1
ATOM 984 N N . TRP A 1 122 ? -11.023 4.021 5.114 1.00 92.06 122 TRP A N 1
ATOM 985 C CA . TRP A 1 122 ? -10.865 2.925 4.159 1.00 92.06 122 TRP A CA 1
ATOM 986 C C . TRP A 1 122 ? -11.739 3.112 2.914 1.00 92.06 122 TRP A C 1
ATOM 988 O O . TRP A 1 122 ? -11.298 2.800 1.812 1.00 92.06 122 TRP A O 1
ATOM 998 N N . ILE A 1 123 ? -12.933 3.690 3.071 1.00 91.88 123 ILE A N 1
ATOM 999 C CA . ILE A 1 123 ? -13.887 3.915 1.971 1.00 91.88 123 ILE A CA 1
ATOM 1000 C C . ILE A 1 123 ? -13.420 5.037 1.027 1.00 91.88 123 ILE A C 1
ATOM 1002 O O . ILE A 1 123 ? -13.777 5.050 -0.151 1.00 91.88 123 ILE A O 1
ATOM 1006 N N . VAL A 1 124 ? -12.610 5.981 1.520 1.00 93.44 124 VAL A N 1
ATOM 1007 C CA . VAL A 1 124 ? -12.087 7.086 0.702 1.00 93.44 124 VAL A CA 1
ATOM 1008 C C . VAL A 1 124 ? -11.282 6.526 -0.483 1.00 93.44 124 VAL A C 1
ATOM 1010 O O . VAL A 1 124 ? -10.447 5.649 -0.279 1.00 93.44 124 VAL A O 1
ATOM 1013 N N . PRO A 1 125 ? -11.435 7.031 -1.717 1.00 95.38 125 PRO A N 1
ATOM 1014 C CA . PRO A 1 125 ? -10.599 6.597 -2.836 1.00 95.38 125 PRO A CA 1
ATOM 1015 C C . PRO A 1 125 ? -9.099 6.853 -2.599 1.00 95.38 125 PRO A C 1
ATOM 1017 O O . PRO A 1 125 ? -8.715 7.848 -1.974 1.00 95.38 125 PRO A O 1
ATOM 1020 N N . GLU A 1 126 ? -8.234 5.985 -3.135 1.00 93.31 126 GLU A N 1
ATOM 1021 C CA . GLU A 1 126 ? -6.771 6.093 -2.970 1.00 93.31 126 GLU A CA 1
ATOM 1022 C C . GLU A 1 126 ? -6.230 7.434 -3.476 1.00 93.31 126 GLU A C 1
ATOM 1024 O O . GLU A 1 126 ? -5.484 8.113 -2.773 1.00 93.31 126 GLU A O 1
ATOM 1029 N N . ILE A 1 127 ? -6.675 7.880 -4.655 1.00 95.38 127 ILE A N 1
ATOM 1030 C CA . ILE A 1 127 ? -6.211 9.146 -5.234 1.00 95.38 127 ILE A CA 1
ATOM 1031 C C . ILE A 1 127 ? -6.620 10.363 -4.396 1.00 95.38 127 ILE A C 1
ATOM 1033 O O . ILE A 1 127 ? -5.834 11.291 -4.234 1.00 95.38 127 ILE A O 1
ATOM 1037 N N . VAL A 1 128 ? -7.816 10.338 -3.801 1.00 96.25 128 VAL A N 1
ATOM 1038 C CA . VAL A 1 128 ? -8.296 11.410 -2.915 1.00 96.25 128 VAL A CA 1
ATOM 1039 C C . VAL A 1 128 ? -7.461 11.441 -1.641 1.00 96.25 128 VAL A C 1
ATOM 1041 O O . VAL A 1 128 ? -7.044 12.509 -1.202 1.00 96.25 128 VAL A O 1
ATOM 1044 N N . THR A 1 129 ? -7.157 10.263 -1.089 1.00 95.12 129 THR A N 1
ATOM 1045 C CA . THR A 1 129 ? -6.281 10.130 0.081 1.00 95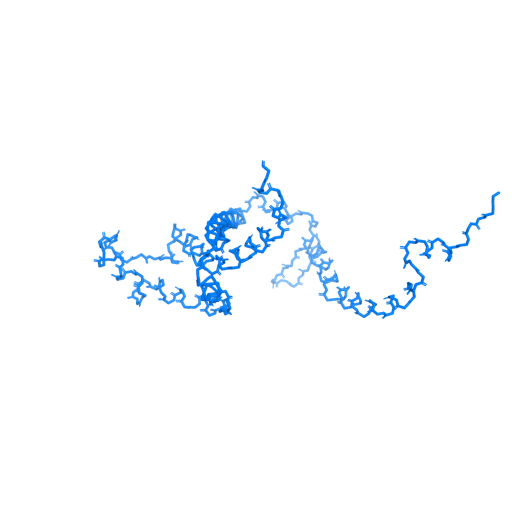.12 129 THR A CA 1
ATOM 1046 C C . THR A 1 129 ? -4.892 10.698 -0.221 1.00 95.12 129 THR A C 1
ATOM 1048 O O . THR A 1 129 ? -4.383 11.512 0.546 1.00 95.12 129 THR A O 1
ATOM 1051 N N . ALA A 1 130 ? -4.303 10.323 -1.359 1.00 94.38 130 ALA A N 1
ATOM 1052 C CA . ALA A 1 130 ? -2.981 10.783 -1.771 1.00 94.38 130 ALA A CA 1
ATOM 1053 C C . ALA A 1 130 ? -2.923 12.307 -1.958 1.00 94.38 130 ALA A C 1
ATOM 1055 O O . ALA A 1 130 ? -1.987 12.944 -1.480 1.00 94.38 130 ALA A O 1
ATOM 1056 N N . LEU A 1 131 ? -3.926 12.904 -2.610 1.00 95.06 131 LEU A N 1
ATOM 1057 C CA . LEU A 1 131 ? -3.985 14.353 -2.814 1.00 95.06 131 LEU A CA 1
ATOM 1058 C C . LEU A 1 131 ? -4.198 15.114 -1.501 1.00 95.06 131 LEU A C 1
ATOM 1060 O O . LEU A 1 131 ? -3.500 16.094 -1.257 1.00 95.06 131 LEU A O 1
ATOM 1064 N N . ALA A 1 132 ? -5.097 14.640 -0.634 1.00 94.88 132 ALA A N 1
ATOM 1065 C CA . ALA A 1 132 ? -5.341 15.263 0.666 1.00 94.88 132 ALA A CA 1
ATOM 1066 C C . ALA A 1 132 ? -4.081 15.251 1.543 1.00 94.88 132 ALA A C 1
ATOM 1068 O O . ALA A 1 132 ? -3.681 16.287 2.074 1.00 94.88 132 ALA A O 1
ATOM 1069 N N . TRP A 1 133 ? -3.407 14.102 1.646 1.00 95.62 133 TRP A N 1
ATOM 1070 C CA . TRP A 1 133 ? -2.166 14.000 2.412 1.00 95.62 133 TRP A CA 1
ATOM 1071 C C . TRP A 1 133 ? -1.010 14.763 1.774 1.00 95.62 133 TRP A C 1
ATOM 1073 O O . TRP A 1 133 ? -0.231 15.371 2.502 1.00 95.62 133 TRP A O 1
ATOM 1083 N N . LYS A 1 134 ? -0.926 14.822 0.439 1.00 94.38 134 LYS A N 1
ATOM 1084 C CA . LYS A 1 134 ? 0.035 15.693 -0.251 1.00 94.38 134 LYS A CA 1
ATOM 1085 C C . LYS A 1 134 ? -0.152 17.156 0.157 1.00 94.38 134 LYS A C 1
ATOM 1087 O O . LYS A 1 134 ? 0.840 17.819 0.430 1.00 94.38 134 LYS A O 1
ATOM 1092 N N . SER A 1 135 ? -1.392 17.641 0.238 1.00 94.00 135 SER A N 1
ATOM 1093 C CA . SER A 1 135 ? -1.684 18.999 0.715 1.00 94.00 135 SER A CA 1
ATOM 1094 C C . SER A 1 135 ? -1.350 19.190 2.197 1.00 94.00 135 SER A C 1
ATOM 1096 O O . SER A 1 135 ? -0.839 20.237 2.568 1.00 94.00 135 SER A O 1
ATOM 1098 N N . ILE A 1 136 ? -1.586 18.189 3.051 1.00 95.25 136 ILE A N 1
ATOM 1099 C CA . ILE A 1 136 ? -1.225 18.245 4.482 1.00 95.25 136 ILE A CA 1
ATOM 1100 C C . ILE A 1 136 ? 0.299 18.293 4.683 1.00 95.25 136 ILE A C 1
ATOM 1102 O O . ILE A 1 136 ? 0.779 18.988 5.580 1.00 95.25 136 ILE A O 1
ATOM 1106 N N . TYR A 1 137 ? 1.039 17.560 3.852 1.00 95.50 137 TYR A N 1
ATOM 1107 C CA . TYR A 1 137 ? 2.500 17.461 3.856 1.00 95.50 137 TYR A CA 1
ATOM 1108 C C . TYR A 1 137 ? 3.213 18.582 3.099 1.00 95.50 137 TYR A C 1
ATOM 1110 O O . TYR A 1 137 ? 4.445 18.601 3.080 1.00 95.50 137 TYR A O 1
ATOM 1118 N N . ASP A 1 138 ? 2.472 19.497 2.476 1.00 91.94 138 ASP A N 1
ATOM 1119 C CA . ASP A 1 138 ? 3.055 20.619 1.754 1.00 91.94 138 ASP A CA 1
ATOM 1120 C C . ASP A 1 138 ? 3.906 21.481 2.709 1.00 91.94 138 ASP A C 1
AT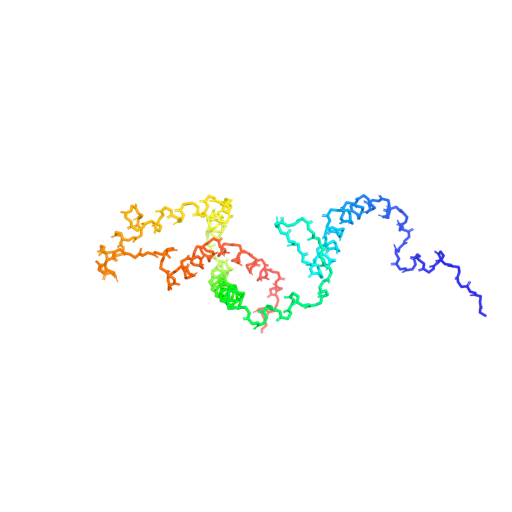OM 1122 O O . ASP A 1 138 ? 3.396 21.937 3.736 1.00 91.94 138 ASP A O 1
ATOM 1126 N N . PRO A 1 139 ? 5.212 21.684 2.445 1.00 82.12 139 PRO A N 1
ATOM 1127 C CA . PRO A 1 139 ? 6.063 22.354 3.418 1.00 82.12 139 PRO A CA 1
ATOM 1128 C C . PRO A 1 139 ? 5.677 23.810 3.730 1.00 82.12 139 PRO A C 1
ATOM 1130 O O . PRO A 1 139 ? 5.678 24.142 4.919 1.00 82.12 139 PRO A O 1
ATOM 1133 N N . PRO A 1 140 ? 5.358 24.667 2.733 1.00 78.94 140 PRO A N 1
ATOM 1134 C CA . PRO A 1 140 ? 4.962 26.054 2.980 1.00 78.94 140 PRO A CA 1
ATOM 1135 C C . PRO A 1 140 ? 3.488 26.256 3.371 1.00 78.94 140 PRO A C 1
ATOM 1137 O O . PRO A 1 140 ? 3.214 27.169 4.148 1.00 78.94 140 PRO A O 1
ATOM 1140 N N . PHE A 1 141 ? 2.545 25.456 2.859 1.00 79.69 141 PHE A N 1
ATOM 1141 C CA . PHE A 1 141 ? 1.100 25.688 3.046 1.00 79.69 141 PHE A CA 1
ATOM 1142 C C . PHE A 1 141 ? 0.359 24.546 3.757 1.00 79.69 141 PHE A C 1
ATOM 1144 O O . PHE A 1 141 ? -0.841 24.656 4.018 1.00 79.69 141 PHE A O 1
ATOM 1151 N N . GLY A 1 142 ? 1.041 23.443 4.059 1.00 85.69 142 GLY A N 1
ATOM 1152 C CA . GLY A 1 142 ? 0.445 22.270 4.686 1.00 85.69 142 GLY A CA 1
ATOM 1153 C C . GLY A 1 142 ? 0.214 22.447 6.182 1.00 85.69 142 GLY A C 1
ATOM 1154 O O . GLY A 1 142 ? 0.946 23.147 6.877 1.00 85.69 142 GLY A O 1
ATOM 1155 N N . GLY A 1 143 ? -0.817 21.777 6.699 1.00 88.19 143 GLY A N 1
ATOM 1156 C CA . GLY A 1 143 ? -1.208 21.889 8.106 1.00 88.19 143 GLY A CA 1
ATOM 1157 C C . GLY A 1 143 ? -0.246 21.212 9.086 1.00 88.19 143 GLY A C 1
ATOM 1158 O O . GLY A 1 143 ? -0.213 21.590 10.254 1.00 88.19 143 GLY A O 1
ATOM 1159 N N . LEU A 1 144 ? 0.553 20.231 8.646 1.00 93.19 144 LEU A N 1
ATOM 1160 C CA . LEU A 1 144 ? 1.366 19.435 9.571 1.00 93.19 144 LEU A CA 1
ATOM 1161 C C . LEU A 1 144 ? 2.555 20.212 10.154 1.00 93.19 144 LEU A C 1
ATOM 1163 O O . LEU A 1 144 ? 2.809 20.124 11.355 1.00 93.19 144 LEU A O 1
ATOM 1167 N N . ASN A 1 145 ? 3.269 20.984 9.331 1.00 93.12 145 ASN A N 1
ATOM 1168 C CA . ASN A 1 145 ? 4.443 21.737 9.782 1.00 93.12 145 ASN A CA 1
ATOM 1169 C C . ASN A 1 145 ? 4.096 22.800 10.844 1.00 93.12 145 ASN A C 1
ATOM 1171 O O . ASN A 1 145 ? 4.713 22.761 11.908 1.00 93.12 145 ASN A O 1
ATOM 1175 N N . PRO A 1 146 ? 3.093 23.683 10.646 1.00 91.62 146 PRO A N 1
ATOM 1176 C CA . PRO A 1 146 ? 2.703 24.664 11.658 1.00 91.62 146 PRO A CA 1
ATOM 1177 C C . PRO A 1 146 ? 2.263 24.028 12.980 1.00 91.62 146 PRO A C 1
ATOM 1179 O O . PRO A 1 146 ? 2.606 24.537 14.045 1.00 91.62 146 PRO A O 1
ATOM 1182 N N . ILE A 1 147 ? 1.542 22.899 12.929 1.00 93.44 147 ILE A N 1
ATOM 1183 C CA . ILE A 1 147 ? 1.119 22.164 14.130 1.00 93.44 147 ILE A CA 1
ATOM 1184 C C . ILE A 1 147 ? 2.343 21.663 14.909 1.00 93.44 147 ILE A C 1
ATOM 1186 O O . ILE A 1 147 ? 2.437 21.878 16.117 1.00 93.44 147 ILE A O 1
ATOM 1190 N N . LEU A 1 148 ? 3.304 21.032 14.232 1.00 93.06 148 LEU A N 1
ATOM 1191 C CA . LEU A 1 148 ? 4.513 20.509 14.877 1.00 93.06 148 LEU A CA 1
ATOM 1192 C C . LEU A 1 148 ? 5.436 21.618 15.399 1.00 93.06 148 LEU A C 1
ATOM 1194 O O . LEU A 1 148 ? 6.023 21.455 16.469 1.00 93.06 148 LEU A O 1
ATOM 1198 N N . GLN A 1 149 ? 5.532 22.745 14.690 1.00 93.12 149 GLN A N 1
ATOM 1199 C CA . GLN A 1 149 ? 6.271 23.924 15.152 1.00 93.12 149 GLN A CA 1
ATOM 1200 C C . GLN A 1 149 ? 5.613 24.555 16.381 1.00 93.12 149 GLN A C 1
ATOM 1202 O O . GLN A 1 149 ? 6.296 24.861 17.354 1.00 93.12 149 GLN A O 1
ATOM 1207 N N . GLY A 1 150 ? 4.283 24.688 16.383 1.00 92.25 150 GLY A N 1
ATOM 1208 C CA . GLY A 1 150 ? 3.534 25.219 17.525 1.00 92.25 150 GLY A CA 1
ATOM 1209 C C . GLY A 1 150 ? 3.656 24.361 18.789 1.00 92.25 150 GLY A C 1
ATOM 1210 O O . GLY A 1 150 ? 3.593 24.890 19.894 1.00 92.25 150 GLY A O 1
ATOM 1211 N N . MET A 1 151 ? 3.879 23.052 18.636 1.00 95.12 151 MET A N 1
ATOM 1212 C CA . MET A 1 151 ? 4.154 22.131 19.747 1.00 95.12 151 MET A CA 1
ATOM 1213 C C . MET A 1 151 ? 5.637 22.078 20.156 1.00 95.12 151 MET A C 1
ATOM 1215 O O . MET A 1 151 ? 5.971 21.361 21.096 1.00 95.12 151 MET A O 1
ATOM 1219 N N . GLY A 1 152 ? 6.531 22.787 19.459 1.00 92.81 152 GLY A N 1
ATOM 1220 C CA . GLY A 1 152 ? 7.974 22.753 19.716 1.00 92.81 152 GLY A CA 1
ATOM 1221 C C . GLY A 1 152 ? 8.653 21.429 19.343 1.00 92.81 152 GLY A C 1
ATOM 1222 O O . GLY A 1 152 ? 9.723 21.127 19.859 1.00 92.81 152 GLY A O 1
ATOM 1223 N N . VAL A 1 153 ? 8.036 20.616 18.474 1.00 94.50 153 VAL A N 1
ATOM 1224 C CA . VAL A 1 153 ? 8.596 19.324 18.026 1.00 94.50 153 VAL A CA 1
ATOM 1225 C C . VAL A 1 153 ? 9.641 19.522 16.926 1.00 94.50 153 VAL A C 1
ATOM 1227 O O . VAL A 1 153 ? 10.580 18.736 16.814 1.00 94.50 153 VAL A O 1
ATOM 1230 N N . ILE A 1 154 ? 9.472 20.558 16.099 1.00 92.06 154 ILE A N 1
ATOM 1231 C CA . ILE A 1 154 ? 10.390 20.911 15.013 1.00 92.06 154 ILE A CA 1
ATOM 1232 C C . ILE A 1 154 ? 10.642 22.419 15.016 1.00 92.06 154 ILE A C 1
ATOM 1234 O O . ILE A 1 154 ? 9.718 23.202 15.222 1.00 92.06 154 ILE A O 1
ATOM 1238 N N . ASP A 1 155 ? 11.870 22.829 14.705 1.00 90.19 155 ASP A N 1
ATOM 1239 C CA . ASP A 1 155 ? 12.225 24.254 14.626 1.00 90.19 155 ASP A CA 1
ATOM 1240 C C . ASP A 1 155 ? 11.956 24.849 13.235 1.00 90.19 155 ASP A C 1
ATOM 1242 O O . ASP A 1 155 ? 11.685 26.040 13.081 1.00 90.19 155 ASP A O 1
ATOM 1246 N N . ARG A 1 156 ? 12.003 24.014 12.190 1.00 89.88 156 ARG A N 1
ATOM 1247 C CA . ARG A 1 156 ? 11.855 24.424 10.786 1.00 89.88 156 ARG A CA 1
ATOM 1248 C C . ARG A 1 156 ? 10.886 23.516 10.024 1.00 89.88 156 ARG A C 1
ATOM 1250 O O . ARG A 1 156 ? 10.799 22.335 10.365 1.00 89.88 156 ARG A O 1
ATOM 1257 N N . PRO A 1 157 ? 10.211 24.022 8.974 1.00 89.38 157 PRO A N 1
ATOM 1258 C CA . PRO A 1 157 ? 9.336 23.203 8.142 1.00 89.38 157 PRO A CA 1
ATOM 1259 C C . PRO A 1 157 ? 10.103 22.032 7.519 1.00 89.38 157 PRO A C 1
ATOM 1261 O O . PRO A 1 157 ? 11.194 22.219 6.973 1.00 89.38 157 PRO A O 1
ATOM 1264 N N . LEU A 1 158 ? 9.533 20.829 7.594 1.00 92.56 158 LEU A N 1
ATOM 1265 C CA . LEU A 1 158 ? 10.121 19.624 7.015 1.00 92.56 158 LEU A CA 1
ATOM 1266 C C . LEU A 1 158 ? 9.555 19.345 5.621 1.00 92.56 158 LEU A C 1
ATOM 1268 O O . LEU A 1 158 ? 8.371 19.559 5.349 1.00 92.56 158 LEU A O 1
ATOM 1272 N N . GLY A 1 159 ? 10.418 18.831 4.746 1.00 93.44 159 GLY A N 1
ATOM 1273 C CA . GLY A 1 159 ? 10.074 18.377 3.403 1.00 93.44 159 GLY A CA 1
ATOM 1274 C C . GLY A 1 159 ? 9.570 16.937 3.394 1.00 93.44 159 GLY A C 1
ATOM 1275 O O . GLY A 1 159 ? 10.253 16.075 2.858 1.00 93.44 159 GLY A O 1
ATOM 1276 N N . TRP A 1 160 ? 8.398 16.658 3.971 1.00 94.75 160 TRP A N 1
ATOM 1277 C CA . TRP A 1 160 ? 7.882 15.291 4.191 1.00 94.75 160 TRP A CA 1
ATOM 1278 C C . TRP A 1 160 ? 7.962 14.362 2.976 1.00 94.75 160 TRP A C 1
ATOM 1280 O O . TRP A 1 160 ? 8.274 13.188 3.130 1.00 94.75 160 TRP A O 1
ATOM 1290 N N . LEU A 1 161 ? 7.697 14.883 1.773 1.00 94.19 161 LEU A N 1
ATOM 1291 C CA . LEU A 1 161 ? 7.744 14.123 0.517 1.00 94.19 161 LEU A CA 1
ATOM 1292 C C . LEU A 1 161 ? 8.961 14.452 -0.363 1.00 94.19 161 LEU A C 1
ATOM 1294 O O . LEU A 1 161 ? 9.217 13.731 -1.324 1.00 94.19 161 LEU A O 1
ATOM 1298 N N . SER A 1 162 ? 9.682 15.538 -0.073 1.00 93.19 162 SER A N 1
ATOM 1299 C CA . SER A 1 162 ? 10.818 16.016 -0.875 1.00 93.19 162 SER A CA 1
ATOM 1300 C C . SER A 1 162 ? 12.180 15.649 -0.281 1.00 93.19 162 SER A C 1
ATOM 1302 O O . SER A 1 162 ? 13.174 15.653 -0.999 1.00 93.19 162 SER A O 1
ATOM 1304 N N . ASP A 1 163 ? 12.242 15.354 1.017 1.00 93.69 163 ASP A N 1
ATOM 1305 C CA . ASP A 1 163 ? 13.431 14.854 1.704 1.00 93.69 163 ASP A CA 1
ATOM 1306 C C . ASP A 1 163 ? 13.461 13.323 1.631 1.00 93.69 163 ASP A C 1
ATOM 1308 O O . ASP A 1 163 ? 12.553 12.643 2.119 1.00 93.69 163 ASP A O 1
ATOM 1312 N N . SER A 1 164 ? 14.528 12.774 1.051 1.00 90.62 164 SER A N 1
ATOM 1313 C CA . SER A 1 164 ? 14.737 11.332 0.894 1.00 90.62 164 SER A CA 1
ATOM 1314 C C . SER A 1 164 ? 14.669 10.552 2.212 1.00 90.62 164 SER A C 1
ATOM 1316 O O . SER A 1 164 ? 14.287 9.383 2.198 1.00 90.62 164 SER A O 1
ATOM 1318 N N . ASN A 1 165 ? 15.002 11.176 3.347 1.00 92.69 165 ASN A N 1
ATOM 1319 C CA . ASN A 1 165 ? 14.966 10.518 4.657 1.00 92.69 165 ASN A CA 1
ATOM 1320 C C . ASN A 1 165 ? 13.547 10.429 5.241 1.00 92.69 165 ASN A C 1
ATOM 1322 O O . ASN A 1 165 ? 13.263 9.539 6.041 1.00 92.69 165 ASN A O 1
ATOM 1326 N N . LEU A 1 166 ? 12.652 11.341 4.849 1.00 94.75 166 LEU A N 1
ATOM 1327 C CA . LEU A 1 166 ? 11.289 11.439 5.385 1.00 94.75 166 LEU A CA 1
ATOM 1328 C C . LEU A 1 166 ? 10.236 10.871 4.432 1.00 94.75 166 LEU A C 1
ATOM 1330 O O . LEU A 1 166 ? 9.181 10.427 4.890 1.00 94.75 166 LEU A O 1
ATOM 1334 N N . ALA A 1 167 ? 10.519 10.843 3.128 1.00 96.00 167 ALA A N 1
ATOM 1335 C CA . ALA A 1 167 ? 9.564 10.450 2.096 1.00 96.00 167 ALA A CA 1
ATOM 1336 C C . ALA A 1 167 ? 8.975 9.056 2.338 1.00 96.00 167 ALA A C 1
ATOM 1338 O O . ALA A 1 167 ? 7.754 8.899 2.381 1.00 96.00 167 ALA A O 1
ATOM 1339 N N . LEU A 1 168 ? 9.821 8.045 2.566 1.00 96.31 168 LEU A N 1
ATOM 1340 C CA . LEU A 1 168 ? 9.353 6.672 2.769 1.00 96.31 168 LEU A CA 1
ATOM 1341 C C . LEU A 1 168 ? 8.478 6.553 4.027 1.00 96.31 168 LEU A C 1
ATOM 1343 O O . LEU A 1 168 ? 7.392 5.977 3.968 1.00 96.31 168 LEU A O 1
ATOM 1347 N N . GLY A 1 169 ? 8.917 7.142 5.143 1.00 96.88 169 GLY A N 1
ATOM 1348 C CA . GLY A 1 169 ? 8.170 7.142 6.403 1.00 96.88 169 GLY A CA 1
ATOM 1349 C C . GLY A 1 169 ? 6.821 7.853 6.292 1.00 96.88 169 GLY A C 1
ATOM 1350 O O . GLY A 1 169 ? 5.816 7.348 6.790 1.00 96.88 169 GLY A O 1
ATOM 1351 N N . SER A 1 170 ? 6.774 8.970 5.566 1.00 96.75 170 SER A N 1
ATOM 1352 C CA . SER A 1 170 ? 5.546 9.733 5.314 1.00 96.75 170 SER A CA 1
ATOM 1353 C C . SER A 1 170 ? 4.536 8.913 4.509 1.00 96.75 170 SER A C 1
ATOM 1355 O O . SER A 1 170 ? 3.368 8.821 4.881 1.00 96.75 170 SER A O 1
ATOM 1357 N N . VAL A 1 171 ? 4.977 8.231 3.447 1.00 96.75 171 VAL A N 1
ATOM 1358 C CA . VAL A 1 171 ? 4.087 7.368 2.651 1.00 96.75 171 VAL A CA 1
ATOM 1359 C C . VAL A 1 171 ? 3.613 6.157 3.468 1.00 96.75 171 VAL A C 1
ATOM 1361 O O . VAL A 1 171 ? 2.434 5.800 3.396 1.00 96.75 171 VAL A O 1
ATOM 1364 N N . ILE A 1 172 ? 4.483 5.558 4.293 1.00 97.81 172 ILE A N 1
ATOM 1365 C CA . ILE A 1 172 ? 4.099 4.482 5.227 1.00 97.81 172 ILE A CA 1
ATOM 1366 C C . ILE A 1 172 ? 3.031 4.978 6.207 1.00 97.81 172 ILE A C 1
ATOM 1368 O O . ILE A 1 172 ? 2.028 4.294 6.395 1.00 97.81 172 ILE A O 1
ATOM 1372 N N . ALA A 1 173 ? 3.193 6.163 6.798 1.00 97.06 173 ALA A N 1
ATOM 1373 C CA . ALA A 1 173 ? 2.243 6.713 7.764 1.00 97.06 173 ALA A CA 1
ATOM 1374 C C . ALA A 1 173 ? 0.832 6.859 7.169 1.00 97.06 173 ALA A C 1
ATOM 1376 O O . ALA A 1 173 ? -0.146 6.409 7.772 1.00 97.06 173 ALA A O 1
ATOM 1377 N N . VAL A 1 174 ? 0.727 7.399 5.950 1.00 96.50 174 VAL A N 1
ATOM 1378 C CA . VAL A 1 174 ? -0.549 7.507 5.221 1.00 96.50 174 VAL A CA 1
ATOM 1379 C C . VAL A 1 174 ? -1.131 6.128 4.914 1.00 96.50 174 VAL A C 1
ATOM 1381 O O . VAL A 1 174 ? -2.321 5.880 5.132 1.00 96.50 174 VAL A O 1
ATOM 1384 N N . ASN A 1 175 ? -0.289 5.208 4.438 1.00 96.62 175 ASN A N 1
ATOM 1385 C CA . ASN A 1 175 ? -0.700 3.850 4.103 1.00 96.62 175 ASN A CA 1
ATOM 1386 C C . ASN A 1 175 ? -1.224 3.091 5.333 1.00 96.62 175 ASN A C 1
ATOM 1388 O O . ASN A 1 175 ? -2.230 2.382 5.234 1.00 96.62 175 ASN A O 1
ATOM 1392 N N . VAL A 1 176 ? -0.564 3.249 6.484 1.00 96.75 176 VAL A N 1
ATOM 1393 C CA . VAL A 1 176 ? -0.963 2.701 7.786 1.00 96.75 176 VAL A CA 1
ATOM 1394 C C . VAL A 1 176 ? -2.291 3.297 8.227 1.00 96.75 176 VAL A C 1
ATOM 1396 O O . VAL A 1 176 ? -3.234 2.533 8.428 1.00 96.75 176 VAL A O 1
ATOM 1399 N N . TRP A 1 177 ? -2.400 4.627 8.300 1.00 95.50 177 TRP A N 1
ATOM 1400 C CA . TRP A 1 177 ? -3.625 5.327 8.705 1.00 95.50 177 TRP A CA 1
ATOM 1401 C C . TRP A 1 177 ? -4.853 4.840 7.925 1.00 95.50 177 TRP A C 1
ATOM 1403 O O . TRP A 1 177 ? -5.885 4.517 8.514 1.00 95.50 177 TRP A O 1
ATOM 1413 N N . LYS A 1 178 ? -4.711 4.696 6.604 1.00 94.38 178 LYS A N 1
ATOM 1414 C CA . LYS A 1 178 ? -5.777 4.197 5.731 1.00 94.38 178 LYS A CA 1
ATOM 1415 C C . LYS A 1 178 ? -6.084 2.709 5.927 1.00 94.38 178 LYS A C 1
ATOM 1417 O O . LYS A 1 178 ? -7.226 2.284 5.764 1.00 94.38 178 LYS A O 1
ATOM 1422 N N . GLY A 1 179 ? -5.062 1.902 6.206 1.00 95.00 179 GLY A N 1
ATOM 1423 C CA . GLY A 1 179 ? -5.167 0.442 6.248 1.00 95.00 179 GLY A CA 1
ATOM 1424 C C . GLY A 1 179 ? -5.626 -0.134 7.586 1.00 95.00 179 GLY A C 1
ATOM 1425 O O . GLY A 1 179 ? -6.183 -1.233 7.596 1.00 95.00 179 GLY A O 1
ATOM 1426 N N . ILE A 1 180 ? -5.427 0.587 8.695 1.00 95.38 180 ILE A N 1
ATOM 1427 C CA . ILE A 1 180 ? -5.828 0.154 10.046 1.00 95.38 180 ILE A CA 1
ATOM 1428 C C . ILE A 1 180 ? -7.283 -0.348 10.108 1.00 95.38 180 ILE A C 1
ATOM 1430 O O . ILE A 1 180 ? -7.492 -1.426 10.671 1.00 95.38 180 ILE A O 1
ATOM 1434 N N . PRO A 1 181 ? -8.288 0.340 9.528 1.00 94.25 181 PRO A N 1
ATOM 1435 C CA . PRO A 1 181 ? -9.680 -0.099 9.623 1.00 94.25 181 PRO A CA 1
ATOM 1436 C C . PRO A 1 181 ? -9.928 -1.486 9.032 1.00 94.25 181 PRO A C 1
ATOM 1438 O O . PRO A 1 181 ? -10.571 -2.327 9.659 1.00 94.25 181 PRO A O 1
ATOM 1441 N N . PHE A 1 182 ? -9.377 -1.748 7.845 1.00 93.31 182 PHE A N 1
ATOM 1442 C CA . PHE A 1 182 ? -9.526 -3.034 7.171 1.00 93.31 182 PHE A CA 1
ATOM 1443 C C . PHE A 1 182 ? -8.861 -4.163 7.963 1.00 93.31 182 PHE A C 1
ATOM 1445 O O . PHE A 1 182 ? -9.489 -5.191 8.208 1.00 93.31 182 PHE A O 1
ATOM 1452 N N . PHE A 1 183 ? -7.621 -3.953 8.422 1.00 95.38 183 PHE A N 1
ATOM 1453 C CA . PHE A 1 183 ? -6.902 -4.933 9.244 1.00 95.38 183 PHE A CA 1
ATOM 1454 C C . PHE A 1 183 ? -7.639 -5.226 10.552 1.00 95.38 183 PHE A C 1
ATOM 1456 O O . PHE A 1 183 ? -7.817 -6.389 10.906 1.00 95.38 183 PHE A O 1
ATOM 1463 N N . THR A 1 184 ? -8.122 -4.186 11.233 1.00 95.12 184 THR A N 1
ATOM 1464 C CA . THR A 1 184 ? -8.911 -4.315 12.464 1.00 95.12 184 THR A CA 1
ATOM 1465 C C . THR A 1 184 ? -10.129 -5.208 12.247 1.00 95.12 184 THR A C 1
ATOM 1467 O O . THR A 1 184 ? -10.352 -6.139 13.015 1.00 95.12 184 THR A O 1
ATOM 1470 N N . LEU A 1 185 ? -10.919 -4.961 11.199 1.00 91.88 185 LEU A N 1
ATOM 1471 C CA . LEU A 1 185 ? -12.138 -5.732 10.953 1.00 91.88 185 LEU A CA 1
ATOM 1472 C C . LEU A 1 185 ? -11.859 -7.161 10.506 1.00 91.88 185 LEU A C 1
ATOM 1474 O O . LEU A 1 185 ? -12.562 -8.070 10.943 1.00 91.88 185 LEU A O 1
ATOM 1478 N N . LEU A 1 186 ? -10.838 -7.362 9.673 1.00 93.81 186 LEU A N 1
ATOM 1479 C CA . LEU A 1 186 ? -10.415 -8.693 9.251 1.00 93.81 186 LEU A CA 1
ATOM 1480 C C . LEU A 1 186 ? -10.011 -9.541 10.464 1.00 93.81 186 LEU A C 1
ATOM 1482 O O . LEU A 1 186 ? -10.494 -10.661 10.627 1.00 93.81 186 LEU A O 1
ATOM 1486 N N . LEU A 1 187 ? -9.181 -8.983 11.348 1.00 94.88 187 LEU A N 1
ATOM 1487 C CA . LEU A 1 187 ? -8.739 -9.654 12.570 1.00 94.88 187 LEU A CA 1
ATOM 1488 C C . LEU A 1 187 ? -9.898 -9.858 13.552 1.00 94.88 187 LEU A C 1
ATOM 1490 O O . LEU A 1 187 ? -10.022 -10.927 14.138 1.00 94.88 187 LEU A O 1
ATOM 1494 N N . LEU A 1 188 ? -10.798 -8.882 13.684 1.00 92.06 188 LEU A N 1
ATOM 1495 C CA . LEU A 1 188 ? -11.992 -8.992 14.522 1.00 92.06 188 LEU A CA 1
ATOM 1496 C C . LEU A 1 188 ? -12.956 -10.085 14.045 1.00 92.06 188 LEU A C 1
ATOM 1498 O O . LEU A 1 188 ? -13.558 -10.771 14.871 1.00 92.06 188 LEU A O 1
ATOM 1502 N N . ALA A 1 189 ? -13.127 -10.229 12.730 1.00 91.19 189 ALA A N 1
ATOM 1503 C CA . ALA A 1 189 ? -13.911 -11.308 12.137 1.00 91.19 189 ALA A CA 1
ATOM 1504 C C . ALA A 1 189 ? -13.249 -12.669 12.388 1.00 91.19 189 ALA A C 1
ATOM 1506 O O . ALA A 1 189 ? -13.943 -13.613 12.754 1.00 91.19 189 ALA A O 1
ATOM 1507 N N . GLY A 1 190 ? -11.917 -12.743 12.279 1.00 92.06 190 GLY A N 1
ATOM 1508 C CA . GLY A 1 190 ? -11.142 -13.930 12.640 1.00 92.06 190 GLY A CA 1
ATOM 1509 C C . GLY A 1 190 ? -11.305 -14.321 14.111 1.00 92.06 190 GLY A C 1
ATOM 1510 O O . GLY A 1 190 ? -11.616 -15.470 14.396 1.00 92.06 190 GLY A O 1
ATOM 1511 N N . LEU A 1 191 ? -11.188 -13.361 15.037 1.00 90.44 191 LEU A N 1
ATOM 1512 C CA . LEU A 1 191 ? -11.392 -13.588 16.476 1.00 90.44 191 LEU A CA 1
ATOM 1513 C C . LEU A 1 191 ? -12.800 -14.116 16.785 1.00 90.44 191 LEU A C 1
ATOM 1515 O O . LEU A 1 191 ? -12.950 -15.023 17.592 1.00 90.44 191 LEU A O 1
ATOM 1519 N N . LYS A 1 192 ? -13.824 -13.585 16.109 1.00 85.75 192 LYS A N 1
ATOM 1520 C CA . LYS A 1 192 ? -15.224 -14.019 16.261 1.00 85.75 192 LYS A CA 1
ATOM 1521 C C . LYS A 1 192 ? -15.521 -15.410 15.699 1.00 85.75 192 LYS A C 1
ATOM 1523 O O . LYS A 1 192 ? -16.544 -15.979 16.057 1.00 85.75 192 LYS A O 1
ATOM 1528 N N . ALA A 1 193 ? -14.707 -15.902 14.767 1.00 87.94 193 ALA A N 1
ATOM 1529 C CA . ALA A 1 193 ? -14.903 -17.209 14.146 1.00 87.94 193 ALA A CA 1
ATOM 1530 C C . ALA A 1 193 ? -14.363 -18.363 15.009 1.00 87.94 193 ALA A C 1
ATOM 1532 O O . ALA A 1 193 ? -14.650 -19.520 14.713 1.00 87.94 193 ALA A O 1
ATOM 1533 N N . ILE A 1 194 ? -13.574 -18.057 16.045 1.00 83.38 194 ILE A N 1
ATOM 1534 C CA . ILE A 1 194 ? -13.060 -19.041 17.000 1.00 83.38 194 ILE A CA 1
ATOM 1535 C C . ILE A 1 194 ? -14.195 -19.430 17.952 1.00 83.38 194 ILE A C 1
ATOM 1537 O O . ILE A 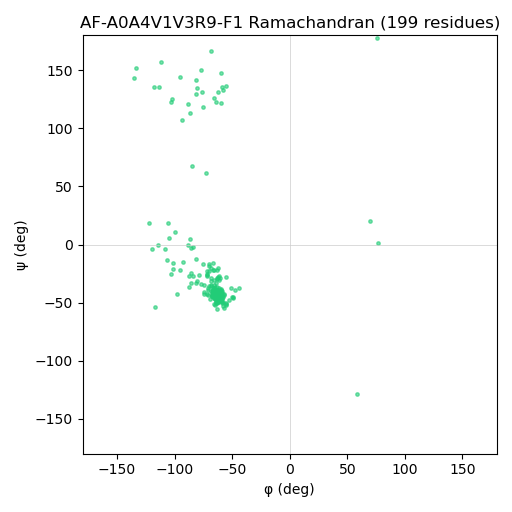1 194 ? -14.873 -18.558 18.494 1.00 83.38 194 ILE A O 1
ATOM 1541 N N . ASP A 1 195 ? -14.390 -20.734 18.142 1.00 62.94 195 ASP A N 1
ATOM 1542 C CA . ASP A 1 195 ? -15.433 -21.276 19.010 1.00 62.94 195 ASP A CA 1
ATOM 1543 C C . ASP A 1 195 ? -15.228 -20.838 20.468 1.00 62.94 195 ASP A C 1
ATOM 1545 O O . ASP A 1 195 ? -14.126 -20.933 21.019 1.00 62.94 195 ASP A O 1
ATOM 1549 N N . THR A 1 196 ? -16.294 -20.344 21.096 1.00 63.31 196 THR A N 1
ATOM 1550 C CA . THR A 1 196 ? -16.279 -19.868 22.484 1.00 63.31 196 THR A CA 1
ATOM 1551 C C . THR A 1 196 ? -16.018 -20.985 23.493 1.00 63.31 196 THR A C 1
ATOM 1553 O O . THR A 1 196 ? -15.516 -20.686 24.575 1.00 63.31 196 THR A O 1
ATOM 1556 N N . GLU A 1 197 ? -16.263 -22.253 23.136 1.00 57.31 197 GLU A N 1
ATOM 1557 C CA . GLU A 1 197 ? -15.999 -23.407 24.015 1.00 57.31 197 GLU A CA 1
ATOM 1558 C C . GLU A 1 197 ? -14.508 -23.555 24.391 1.00 57.31 197 GLU A C 1
ATOM 1560 O O . GLU A 1 197 ? -14.184 -24.034 25.476 1.00 57.31 197 GLU A O 1
ATOM 1565 N N . LEU A 1 198 ? -13.582 -23.074 23.551 1.00 57.75 198 LEU A N 1
ATOM 1566 C CA . LEU A 1 198 ? -12.136 -23.123 23.822 1.00 57.75 198 LEU A CA 1
ATOM 1567 C C . LEU A 1 198 ? -11.664 -22.097 24.868 1.00 57.75 198 LEU A C 1
ATOM 1569 O O . LEU A 1 198 ? -10.554 -22.225 25.381 1.00 57.75 198 LEU A O 1
ATOM 1573 N N . TYR A 1 199 ? -12.468 -21.072 25.166 1.00 58.94 199 TYR A N 1
ATOM 1574 C CA . TYR A 1 199 ? -12.135 -20.044 26.160 1.00 58.94 199 TYR A CA 1
ATOM 1575 C C . TYR A 1 199 ? -12.666 -20.366 27.565 1.00 58.94 199 TYR A C 1
ATOM 1577 O O . TYR A 1 199 ? -12.232 -19.732 28.524 1.00 58.94 199 TYR A O 1
ATOM 1585 N N . GLU A 1 200 ? -13.593 -21.321 27.685 1.00 47.62 200 GLU A N 1
ATOM 1586 C CA . GLU A 1 200 ? -14.228 -21.729 28.950 1.00 47.62 200 GLU A CA 1
ATOM 1587 C C . GLU A 1 200 ? -13.622 -23.016 29.554 1.00 47.62 200 GLU A C 1
ATOM 1589 O O . GLU A 1 200 ? -14.173 -23.564 30.509 1.00 47.62 200 GLU A O 1
ATOM 1594 N N . SER A 1 201 ? -12.486 -23.488 29.019 1.00 43.88 201 SER A N 1
ATOM 1595 C CA . SER A 1 201 ? -11.687 -24.603 29.569 1.00 43.88 201 SE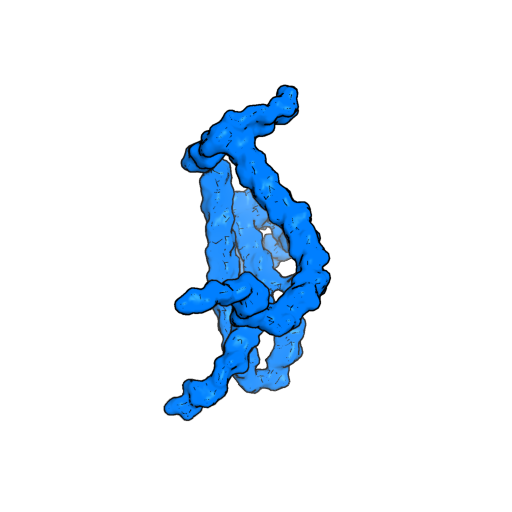R A CA 1
ATOM 1596 C C . SER A 1 201 ? -10.723 -24.140 30.660 1.00 43.88 201 SER A C 1
ATOM 1598 O O . SER A 1 201 ? -10.571 -24.880 31.658 1.00 43.88 201 SER A O 1
#

Mean predicted aligned error: 8.62 Å

Secondary structure (DSSP, 8-state):
-PPPPHHHHHHHHH-TTHHHHHHHHHHHHHHHIIIIIHHHHHHHHHHTEEE-TTT--EEE-TTHHHHHHTT-HHHHHHHHHHHHHHHHHHHHHHHHHHHHHHHHHS--TTHHHHHHHHTHHHHS-HHHHHHHHHHHT-TTT-SHHHHHHHTTS-SS---TTTSHHHHHHHHHHHHHHHHHHHHHHHHHHHHHHS-GGGG--

Nearest PDB structures (foldseek):
  8ja7-assembly1_A  TM=8.413E-01  e=7.333E-08  Mycobacterium tuberculosis H37Rv
  8hps-assembly1_A  TM=8.455E-01  e=1.090E-07  Mycolicibacterium smegmatis MC2 155
  7cad-assembly1_A  TM=8.796E-01  e=4.816E-07  Mycolicibacterium smegmatis MC2 155
  8hpl-assembly1_A  TM=8.594E-01  e=1.432E-06  Mycolicibacterium smegmatis MC2 155
  4tqv-assembly4_M  TM=8.312E-01  e=4.700E-06  Sphingomonas sp.

Sequence (201 aa):
MRPMSMGRRLRGIFGRDWKIAYLFVLPMVVLMAGLIFWPFISAIMMSTTTFNFQTGDTMQVGLRNYQRLYTNSDYLLSLSNTINFTFWSLAIKFVTGMTIAMILHSKLPWRNLMSAIMLLPWIVPEIVTALAWKSIYDPPFGGLNPILQGMGVIDRPLGWLSDSNLALGSVIAVNVWKGIPFFTLLLLAGLKAIDTELYES

Solvent-accessible surface area (backbone atoms only — not comparable to full-atom values): 11291 Å² total; per-residue (Å²): 137,84,83,79,56,70,76,61,57,50,36,74,76,57,40,92,57,38,74,59,51,46,66,70,46,42,64,58,50,52,49,46,43,63,73,49,49,45,56,51,53,49,49,59,58,48,58,26,40,46,76,38,89,88,79,73,48,77,44,83,53,49,66,53,59,63,60,50,46,81,74,33,65,68,53,50,50,51,50,50,50,50,49,53,46,50,52,54,31,50,52,52,21,48,57,53,6,45,53,51,16,56,58,58,70,44,98,53,97,54,41,70,60,54,55,57,61,48,37,54,59,51,74,50,53,68,70,58,52,52,53,53,49,50,50,36,43,32,51,93,83,13,63,52,40,60,53,37,40,76,70,68,76,38,96,65,70,53,49,36,76,77,34,84,87,36,26,63,57,47,53,31,52,55,53,26,67,35,41,26,35,57,41,15,50,55,45,34,52,53,62,66,69,54,66,69,72,75,77,75,114

pLDDT: mean 88.83, std 11.11, range [43.88, 98.44]

Foldseek 3Di:
DDDDDPVVVCCVPCNDCNVVVCVVCVVVVVCCCVPPVVVVVVVVQCLQWDADPVPRDIDGNGCVSVVVLVVDPVNVVVVVLVCVLVVLLCVLLQVLLLVLLVVLLDPDPCSVVVLVVLCVLQPDDPVVLVVLLCQLQPQPRHVPQVVCVVVVNDVGGDNQCPDPVNNSVSVSVSSNSSNNSVSNVVNNVVVVVDDPVVVVD

Radius of gyration: 26.51 Å; Cα contacts (8 Å, |Δi|>4): 137; chains: 1; bounding box: 48×83×63 Å